Protein AF-A0ABC9Y350-F1 (afdb_monomer)

Mean predicted aligned error: 20.44 Å

Foldseek 3Di:
DVPVVVVVVVVVVVVVVVVVVVVVVVVVVVVVVVVVVVVVVVVVVVVVVVVVPPPPPPPPDDPPDPVVVVVVVVVVVVVVVVVVQDDPDDSNVVVVVVVVVVVVVVLVVLLVVDDPPDPDDPPDPDPCVVSNDDDDDDPPVPDDPDPPDDDQVNDPPPDCPRPVNVVVVVVVVVVVVVVVVVD

Solvent-accessible surface area (backbone atoms only — not comparable to full-atom values): 11114 Å² total; per-residue (Å²): 127,63,71,62,57,54,52,50,52,52,50,52,51,52,53,51,52,51,52,52,50,54,51,52,53,53,51,50,54,52,49,49,55,53,48,54,52,48,53,53,50,50,52,48,50,52,52,49,49,60,68,68,40,73,76,71,73,78,77,67,68,84,63,95,42,72,70,58,47,52,50,53,52,50,51,51,56,53,52,53,54,57,67,70,47,63,62,90,56,70,64,38,52,56,52,50,50,56,52,48,51,54,49,49,54,54,38,52,49,46,39,70,74,45,64,98,80,63,94,57,80,71,94,58,97,55,97,60,61,72,63,55,58,74,94,79,77,79,92,64,85,66,79,72,82,54,91,86,57,87,54,91,78,71,35,55,88,85,35,75,79,14,70,70,46,38,50,57,52,51,51,52,50,49,54,52,49,54,60,57,74,77,106

Radius of gyration: 41.58 Å; Cα contacts (8 Å, |Δi|>4): 30; chains: 1; bounding box: 88×83×69 Å

Organism: Grus japonensis (NCBI:txid30415)

pLDDT: mean 80.23, std 13.26, range [40.78, 97.88]

Secondary structure (DSSP, 8-state):
-HHHHHHHHHHHHHHHHHHHHHHHHHHHHHHHHHHHHHHHHHHHHHHHHHHHS----------SSHHHHHHHHHHHHHHHHHHHSPPSSHHHHHHHHHHHHHHHHHHHHHHHHS-TT-----SS--TTGGGT--------------TTS--TTSS-TTSTTSHHHHHHHHHHHHHHHHHHHT-

InterPro domains:
  IPR059998 Spliceosome-associated protein 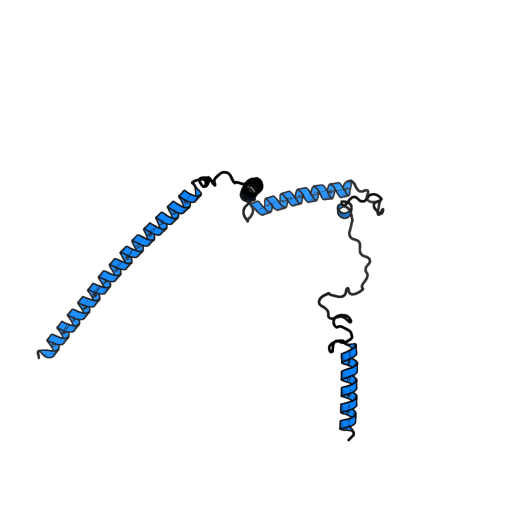CWC27, C-terminal [cd22288] (87-139)

Structure (mmCIF, N/CA/C/O backbone):
data_AF-A0ABC9Y350-F1
#
_entry.id   AF-A0ABC9Y350-F1
#
loop_
_atom_site.group_PDB
_atom_site.id
_atom_site.type_symbol
_atom_site.label_atom_id
_atom_site.label_alt_id
_atom_site.label_comp_id
_atom_site.label_asym_id
_atom_site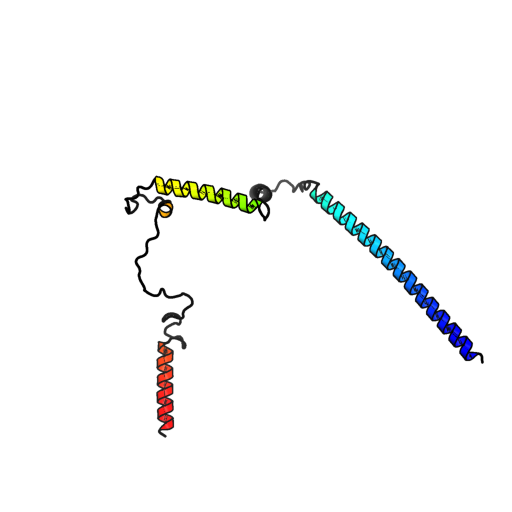.label_entity_id
_atom_site.label_seq_id
_atom_site.pdbx_PDB_ins_code
_atom_site.Cartn_x
_atom_site.Cartn_y
_atom_site.Cartn_z
_atom_site.occupancy
_atom_site.B_iso_or_equiv
_atom_site.auth_seq_id
_ato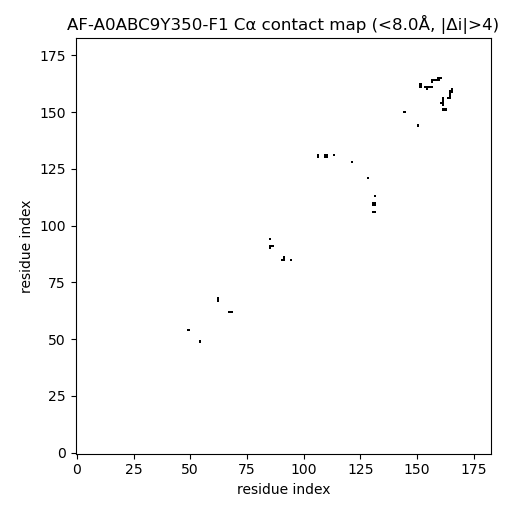m_site.auth_comp_id
_atom_site.auth_asym_id
_atom_site.auth_atom_id
_atom_site.pdbx_PDB_model_num
ATOM 1 N N . MET A 1 1 ? -62.457 -64.027 36.339 1.00 55.69 1 MET A N 1
ATOM 2 C CA . MET A 1 1 ? -62.517 -62.836 35.453 1.00 55.69 1 MET A CA 1
ATOM 3 C C . MET A 1 1 ? -61.552 -61.728 35.907 1.00 55.69 1 MET A C 1
ATOM 5 O O . MET A 1 1 ? -61.326 -60.775 35.172 1.00 55.69 1 MET A O 1
ATOM 9 N N . ASP A 1 2 ? -60.907 -61.869 37.068 1.00 63.94 2 ASP A N 1
ATOM 10 C CA . ASP A 1 2 ? -60.277 -60.749 37.789 1.00 63.94 2 ASP A CA 1
ATOM 11 C C . ASP A 1 2 ? -58.868 -60.376 37.310 1.00 63.94 2 ASP A C 1
ATOM 13 O O . ASP A 1 2 ? -58.424 -59.239 37.451 1.00 63.94 2 ASP A O 1
ATOM 17 N N . ASN A 1 3 ? -58.167 -61.300 36.651 1.00 65.31 3 ASN A N 1
ATOM 18 C CA . ASN A 1 3 ? -56.772 -61.095 36.253 1.00 65.31 3 ASN A CA 1
ATOM 19 C C . ASN A 1 3 ? -56.616 -60.088 35.085 1.00 65.31 3 ASN A C 1
ATOM 21 O O . ASN A 1 3 ? -55.603 -59.396 34.968 1.00 65.31 3 ASN A O 1
ATOM 25 N N . GLN A 1 4 ? -57.639 -59.950 34.231 1.00 70.38 4 GLN A N 1
ATOM 26 C CA . GLN A 1 4 ? -57.645 -58.942 33.161 1.00 70.38 4 GLN A CA 1
ATOM 27 C C . GLN A 1 4 ? -57.907 -57.527 33.697 1.00 70.38 4 GLN A C 1
ATOM 29 O O . GLN A 1 4 ? -57.314 -56.566 33.203 1.00 70.38 4 GLN A O 1
ATOM 34 N N . LEU A 1 5 ? -58.744 -57.393 34.731 1.00 72.69 5 LEU A N 1
ATOM 35 C CA . LEU A 1 5 ? -59.076 -56.102 35.335 1.00 72.69 5 LEU A CA 1
ATOM 36 C C . LEU A 1 5 ? -57.872 -55.516 36.089 1.00 72.69 5 LEU A C 1
ATOM 38 O O . LEU A 1 5 ? -57.551 -54.337 35.927 1.00 72.69 5 LEU A O 1
ATOM 42 N N . VAL A 1 6 ? -57.139 -56.366 36.818 1.00 77.00 6 VAL A N 1
ATOM 43 C CA . VAL A 1 6 ? -55.899 -55.995 37.519 1.00 77.00 6 VAL A CA 1
ATOM 44 C C . VAL A 1 6 ? -54.803 -55.574 36.532 1.00 77.00 6 VAL A C 1
ATOM 46 O O . VAL A 1 6 ? -54.142 -54.554 36.739 1.00 77.00 6 VAL A O 1
ATOM 49 N N . LYS A 1 7 ? -54.644 -56.288 35.406 1.00 78.75 7 LYS A N 1
ATOM 50 C CA . LYS A 1 7 ? -53.709 -55.888 34.337 1.00 78.75 7 LYS A CA 1
ATOM 51 C C . LYS A 1 7 ? -54.068 -54.534 33.721 1.00 78.75 7 LYS A C 1
ATOM 53 O O . LYS A 1 7 ? -53.171 -53.719 33.505 1.00 78.75 7 LYS A O 1
ATOM 58 N N . LYS A 1 8 ? -55.357 -54.266 33.476 1.00 78.31 8 LYS A N 1
ATOM 59 C CA . LYS A 1 8 ? -55.831 -52.967 32.962 1.00 78.31 8 LYS A CA 1
ATOM 60 C C . LYS A 1 8 ? -55.527 -51.822 33.930 1.00 78.31 8 LYS A C 1
ATOM 62 O O . LYS A 1 8 ? -54.989 -50.804 33.503 1.00 78.31 8 LYS A O 1
ATOM 67 N N . HIS A 1 9 ? -55.800 -52.008 35.223 1.00 80.56 9 HIS A N 1
ATOM 68 C CA . HIS A 1 9 ? -55.501 -51.009 36.255 1.00 80.56 9 HIS A CA 1
ATOM 69 C C . HIS A 1 9 ? -53.998 -50.720 36.365 1.00 80.56 9 HIS A C 1
ATOM 71 O O . HIS A 1 9 ? -53.592 -49.559 36.428 1.00 80.56 9 HIS A O 1
ATOM 77 N N . ARG A 1 10 ? -53.158 -51.763 36.309 1.00 82.88 10 ARG A N 1
ATOM 78 C CA . ARG A 1 10 ? -51.696 -51.612 36.322 1.00 82.88 10 ARG A CA 1
ATOM 79 C C . ARG A 1 10 ? -51.189 -50.849 35.096 1.00 82.88 10 ARG A C 1
ATOM 81 O O . ARG A 1 10 ? -50.371 -49.949 35.255 1.00 82.88 10 ARG A O 1
ATOM 88 N N . MET A 1 11 ? -51.709 -51.144 33.901 1.00 81.44 11 MET A N 1
ATOM 89 C CA . MET A 1 11 ? -51.357 -50.389 32.691 1.00 81.44 11 MET A CA 1
ATOM 90 C C . MET A 1 11 ? -51.808 -48.926 32.757 1.00 81.44 11 MET A C 1
ATOM 92 O O . MET A 1 11 ? -51.011 -48.045 32.450 1.00 81.44 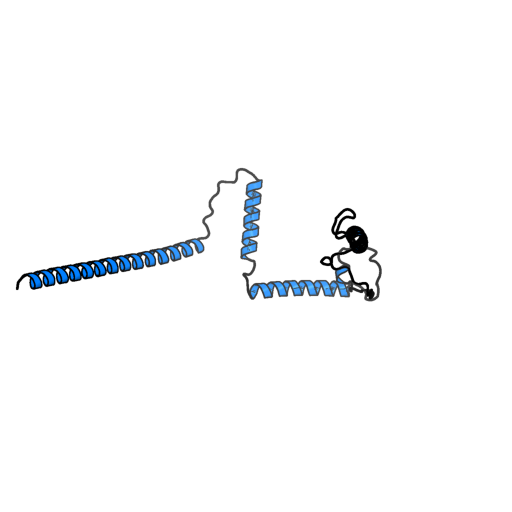11 MET A O 1
ATOM 96 N N . MET A 1 12 ? -53.037 -48.634 33.199 1.00 79.69 12 MET A N 1
ATOM 97 C CA . MET A 1 12 ? -53.505 -47.245 33.332 1.00 79.69 12 MET A CA 1
ATOM 98 C C . MET A 1 12 ? -52.697 -46.453 34.369 1.00 79.69 12 MET A C 1
ATOM 100 O O . MET A 1 12 ? -52.384 -45.287 34.138 1.00 79.69 12 MET A O 1
ATOM 104 N N . SER A 1 13 ? -52.296 -47.086 35.476 1.00 81.62 13 SER A N 1
ATOM 105 C CA . SER A 1 13 ? -51.406 -46.475 36.469 1.00 81.62 13 SER A CA 1
ATOM 106 C C . SER A 1 13 ? -50.027 -46.151 35.880 1.00 81.62 13 SER A C 1
ATOM 108 O O . SER A 1 13 ? -49.535 -45.035 36.051 1.00 81.62 13 SER A O 1
ATOM 110 N N . SER A 1 14 ? -49.431 -47.075 35.116 1.00 83.69 14 SER A N 1
ATOM 111 C CA . SER A 1 14 ? -48.160 -46.837 34.422 1.00 83.69 14 SER A CA 1
ATOM 112 C C . SER A 1 14 ? -48.251 -45.714 33.385 1.00 83.69 14 SER A C 1
ATOM 114 O O . SER A 1 14 ? -47.358 -44.873 33.338 1.00 83.69 14 SER A O 1
ATOM 116 N N . ILE A 1 15 ? -49.335 -45.650 32.604 1.00 82.31 15 ILE A N 1
ATOM 117 C CA . ILE A 1 15 ? -49.565 -44.585 31.612 1.00 82.31 15 ILE A CA 1
ATOM 118 C C . ILE A 1 15 ? -49.691 -43.220 32.296 1.00 82.31 15 ILE A C 1
ATOM 120 O O . ILE A 1 15 ? -49.077 -42.249 31.854 1.00 82.31 15 ILE A O 1
ATOM 124 N N . ASN A 1 16 ? -50.439 -43.139 33.399 1.00 84.81 16 ASN A N 1
ATOM 125 C CA . ASN A 1 16 ? -50.583 -41.895 34.154 1.00 84.81 16 ASN A CA 1
ATOM 126 C C . ASN A 1 16 ? -49.255 -41.442 34.767 1.00 84.81 16 ASN A C 1
ATOM 128 O O . ASN A 1 16 ? -48.935 -40.260 34.684 1.00 84.81 16 ASN A O 1
ATOM 132 N N . LYS A 1 17 ? -48.453 -42.374 35.299 1.00 83.81 17 LYS A N 1
ATOM 133 C CA . LYS A 1 17 ? -47.119 -42.077 35.838 1.00 83.81 17 LYS A CA 1
ATOM 134 C C . LYS A 1 17 ? -46.180 -41.519 34.763 1.00 83.81 17 LYS A C 1
ATOM 136 O O . LYS A 1 17 ? -45.502 -40.521 34.998 1.00 83.81 17 LYS A O 1
ATOM 141 N N . PHE A 1 18 ? -46.198 -42.113 33.570 1.00 79.94 18 PHE A N 1
ATOM 142 C CA . PHE A 1 18 ? -45.423 -41.628 32.425 1.00 79.94 18 PHE A CA 1
ATOM 143 C C . PHE A 1 18 ? -45.875 -40.231 31.987 1.00 79.94 18 PHE A C 1
ATOM 145 O O . PHE A 1 18 ? -45.060 -39.349 31.738 1.00 79.94 18 PHE A O 1
ATOM 152 N N . LYS A 1 19 ? -47.190 -39.995 31.953 1.00 82.69 19 LYS A N 1
ATOM 153 C CA . LYS A 1 19 ? -47.762 -38.697 31.582 1.00 82.69 19 LYS A CA 1
ATOM 154 C C . LYS A 1 19 ? -47.393 -37.599 32.582 1.00 82.69 19 LYS A C 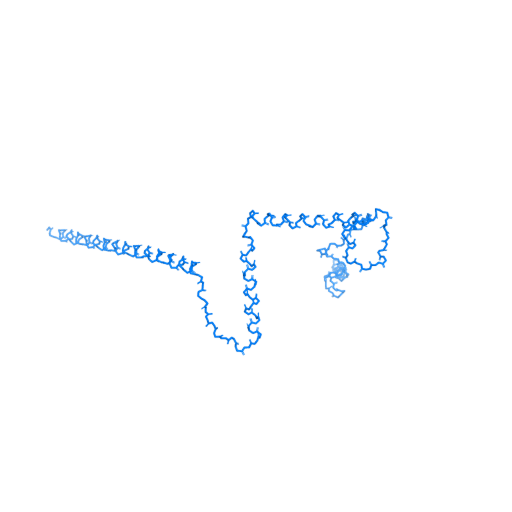1
ATOM 156 O O . LYS A 1 19 ? -47.074 -36.494 32.163 1.00 82.69 19 LYS A O 1
ATOM 161 N N . THR A 1 20 ? -47.390 -37.898 33.882 1.00 82.19 20 THR A N 1
ATOM 162 C CA . THR A 1 20 ? -46.944 -36.945 34.909 1.00 82.19 20 THR A CA 1
ATOM 163 C C . THR A 1 20 ? -45.454 -36.635 34.803 1.00 82.19 20 THR A C 1
ATOM 165 O O . THR A 1 20 ? -45.097 -35.468 34.897 1.00 82.19 20 THR A O 1
ATOM 168 N N . GLN A 1 21 ? -44.607 -37.635 34.527 1.00 80.50 21 GLN A N 1
ATOM 169 C CA . GLN A 1 21 ? -43.164 -37.432 34.332 1.00 80.50 21 GLN A CA 1
ATOM 170 C C . GLN A 1 21 ? -42.867 -36.561 33.105 1.00 80.50 21 GLN A C 1
ATOM 172 O O . GLN A 1 21 ? -42.101 -35.607 33.186 1.00 80.50 21 GLN A O 1
ATOM 177 N N . MET A 1 22 ? -43.556 -36.813 31.991 1.00 81.38 22 MET A N 1
ATOM 178 C CA . MET A 1 22 ? -43.429 -35.996 30.780 1.00 81.38 22 MET A CA 1
ATOM 179 C C . MET A 1 22 ? -43.835 -34.534 31.018 1.00 81.38 22 MET A C 1
ATOM 181 O O . MET A 1 22 ? -43.219 -33.617 30.478 1.00 81.38 22 MET A O 1
ATOM 185 N N . ILE A 1 23 ? -44.872 -34.293 31.829 1.00 86.19 23 ILE A N 1
ATOM 186 C CA . ILE A 1 23 ? -45.303 -32.931 32.169 1.00 86.19 23 ILE A CA 1
ATOM 187 C C . ILE A 1 23 ? -44.247 -32.243 33.041 1.00 86.19 23 ILE A C 1
ATOM 189 O O . ILE A 1 23 ? -43.882 -31.109 32.731 1.00 86.19 23 ILE A O 1
ATOM 193 N N . THR A 1 24 ? -43.706 -32.920 34.060 1.00 89.44 24 THR A N 1
ATOM 194 C CA . THR A 1 24 ? -42.669 -32.347 34.935 1.00 89.44 24 THR A CA 1
ATOM 195 C C . THR A 1 24 ? -41.383 -32.031 34.175 1.00 89.44 24 THR A C 1
ATOM 197 O O . THR A 1 24 ? -40.884 -30.914 34.281 1.00 89.44 24 THR A O 1
ATOM 200 N N . GLU A 1 25 ? -40.906 -32.946 33.326 1.00 87.69 25 GLU A N 1
ATOM 201 C CA . GLU A 1 25 ? -39.721 -32.720 32.484 1.00 87.69 25 GLU A CA 1
ATOM 202 C C . GLU A 1 25 ? -39.940 -31.543 31.520 1.00 87.69 25 GLU A C 1
ATOM 204 O O . GLU A 1 25 ? -39.072 -30.687 31.346 1.00 87.69 25 GLU A O 1
ATOM 209 N N . SER A 1 26 ? -41.139 -31.430 30.935 1.00 89.38 26 SER A N 1
ATOM 210 C CA . SER A 1 26 ? -41.469 -30.305 30.054 1.00 89.38 26 SER A CA 1
ATOM 211 C C . SER A 1 26 ? -41.504 -28.956 30.783 1.00 89.38 26 SER A C 1
ATOM 213 O O . SER A 1 26 ? -41.165 -27.925 30.196 1.00 89.38 26 SER A O 1
ATOM 215 N N . GLU A 1 27 ? -41.909 -28.931 32.055 1.00 92.44 27 GLU A N 1
ATOM 216 C CA . GLU A 1 27 ? -41.894 -27.720 32.876 1.00 92.44 27 GLU A CA 1
ATOM 217 C C . GLU A 1 27 ? -40.476 -27.325 33.288 1.00 92.44 27 GLU A C 1
ATOM 219 O O . GLU A 1 27 ? -40.158 -26.133 33.282 1.00 9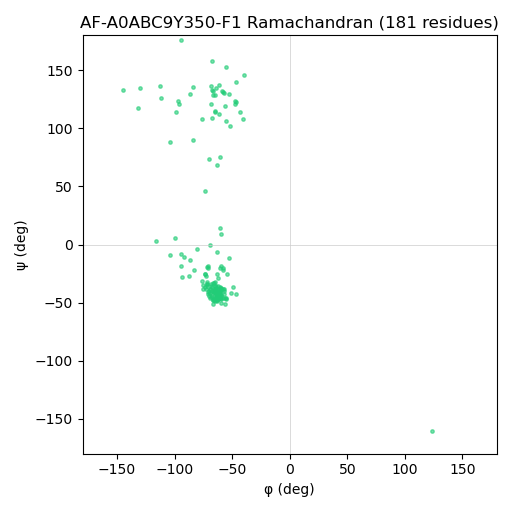2.44 27 GLU A O 1
ATOM 224 N N . GLU A 1 28 ? -39.617 -28.295 33.594 1.00 92.00 28 GLU A N 1
ATOM 225 C CA . GLU A 1 28 ? -38.200 -28.070 33.891 1.00 92.00 28 GLU A CA 1
ATOM 226 C C . GLU A 1 28 ? -37.459 -27.500 32.677 1.00 92.00 28 GLU A C 1
ATOM 228 O O . GLU A 1 28 ? -36.855 -26.432 32.784 1.00 92.00 28 GLU A O 1
ATOM 233 N N . LEU A 1 29 ? -37.636 -28.094 31.492 1.00 89.56 29 LEU A N 1
ATOM 234 C CA . LEU A 1 29 ? -37.077 -27.576 30.235 1.00 89.56 29 LEU A CA 1
ATOM 235 C C . LEU A 1 29 ? -37.543 -26.143 29.936 1.00 89.56 29 LEU A C 1
ATOM 237 O O . LEU A 1 29 ? -36.775 -25.299 29.472 1.00 89.56 29 LEU A O 1
ATOM 241 N N . ARG A 1 30 ? -38.811 -25.821 30.229 1.00 92.25 30 ARG A N 1
ATOM 242 C CA . ARG A 1 30 ? -39.336 -24.453 30.073 1.00 92.25 30 ARG A CA 1
ATOM 243 C C . ARG A 1 30 ? -38.717 -23.475 31.072 1.00 92.25 30 ARG A C 1
ATOM 245 O O . ARG A 1 30 ? -38.561 -22.302 30.727 1.00 92.25 30 ARG A O 1
ATOM 252 N N . LYS A 1 31 ? -38.396 -23.907 32.296 1.00 95.62 31 LYS A N 1
ATOM 253 C CA . LYS A 1 31 ? -37.701 -23.075 33.294 1.00 95.62 31 LYS A CA 1
ATOM 254 C C . LYS A 1 31 ? -36.260 -22.812 32.868 1.00 95.62 31 LYS A C 1
ATOM 256 O O . LYS A 1 31 ? -35.859 -21.650 32.853 1.00 95.62 31 LYS A O 1
ATOM 261 N N . GLU A 1 32 ? -35.544 -23.842 32.430 1.00 91.12 32 GLU A N 1
ATOM 262 C CA . GLU A 1 32 ? -34.170 -23.729 31.932 1.00 91.12 32 GLU A CA 1
ATOM 263 C C . GLU A 1 32 ? -34.092 -22.806 30.707 1.00 91.12 32 GLU A C 1
ATOM 265 O O . GLU A 1 32 ? -33.313 -21.856 30.686 1.00 91.12 32 GLU A O 1
ATOM 270 N N . ALA A 1 33 ? -34.996 -22.967 29.734 1.00 94.38 33 ALA A N 1
ATOM 271 C CA . ALA A 1 33 ? -35.061 -22.087 28.567 1.00 94.38 33 ALA A CA 1
ATOM 272 C C . ALA A 1 33 ? -35.311 -20.612 28.943 1.00 94.38 33 ALA A C 1
ATOM 274 O O . ALA A 1 33 ? -34.760 -19.696 28.326 1.00 94.38 33 ALA A O 1
ATOM 275 N N . ARG A 1 34 ? -36.138 -20.355 29.969 1.00 95.25 34 ARG A N 1
ATOM 276 C CA . ARG A 1 34 ? -36.365 -18.994 30.487 1.00 95.25 34 ARG A CA 1
ATOM 277 C C . ARG A 1 34 ? -35.128 -18.446 31.193 1.00 95.25 34 ARG A C 1
ATOM 279 O O . ARG A 1 34 ? -34.855 -17.256 31.049 1.00 95.25 34 ARG A O 1
ATOM 286 N N . GLN A 1 35 ? -34.407 -19.283 31.931 1.00 95.75 35 GLN A N 1
ATOM 287 C CA . GLN A 1 35 ? -33.177 -18.904 32.617 1.00 95.75 35 GLN A CA 1
ATOM 288 C C . GLN A 1 35 ? -32.067 -18.564 31.617 1.00 95.75 35 GLN A C 1
ATOM 290 O O . GLN A 1 35 ? -31.565 -17.444 31.645 1.00 95.75 35 GLN A O 1
ATOM 295 N N . LEU A 1 36 ? -31.801 -19.437 30.643 1.00 92.94 36 LEU A N 1
ATOM 296 C CA . LEU A 1 36 ? -30.834 -19.189 29.568 1.00 92.94 36 LEU A CA 1
ATOM 297 C C . LEU A 1 36 ? -31.159 -17.915 28.781 1.00 92.94 36 LEU A C 1
ATOM 299 O O . LEU A 1 36 ? -30.267 -17.150 28.417 1.00 92.94 36 LEU A O 1
ATOM 303 N N . LYS A 1 37 ? -32.447 -17.631 28.542 1.00 93.06 37 LYS A N 1
ATOM 304 C CA . LYS A 1 37 ? -32.863 -16.385 27.886 1.00 93.06 37 LYS A CA 1
ATOM 305 C C . LYS A 1 37 ? -32.524 -15.146 28.723 1.00 93.06 37 LYS A C 1
ATOM 307 O O . LYS A 1 37 ? -32.127 -14.136 28.142 1.00 93.06 37 LYS A O 1
ATOM 312 N N . ARG A 1 38 ? -32.677 -15.205 30.052 1.00 94.38 38 ARG A N 1
ATOM 313 C CA . ARG A 1 38 ? -32.271 -14.114 30.957 1.00 94.38 38 ARG A CA 1
ATOM 314 C C . ARG A 1 38 ? -30.756 -13.951 30.968 1.00 94.38 38 ARG A C 1
ATOM 316 O O . ARG A 1 38 ? -30.292 -12.842 30.743 1.00 94.38 38 ARG A O 1
ATOM 323 N N . GLU A 1 39 ? -30.012 -15.042 31.121 1.00 91.81 39 GLU A N 1
ATOM 324 C CA . GLU A 1 39 ? -28.544 -15.025 31.131 1.00 91.81 39 GLU A CA 1
ATOM 325 C C . GLU A 1 39 ? -27.972 -14.485 29.813 1.00 91.81 39 GLU A C 1
ATOM 327 O O . GLU A 1 39 ? -27.053 -13.674 29.823 1.00 91.81 39 GLU A O 1
ATOM 332 N N . LEU A 1 40 ? -28.553 -14.844 28.663 1.00 90.12 40 LEU A N 1
ATOM 333 C CA . LEU A 1 40 ? -28.154 -14.289 27.366 1.00 90.12 40 LEU A CA 1
ATOM 334 C C . LEU A 1 40 ? -28.449 -12.791 27.242 1.00 90.12 40 LEU A C 1
ATOM 336 O O . LEU A 1 40 ? -27.664 -12.066 26.630 1.00 90.12 40 LEU A O 1
ATOM 340 N N . LEU A 1 41 ? -29.578 -12.320 27.778 1.00 89.56 41 LEU A N 1
ATOM 341 C CA . LEU A 1 41 ? -29.911 -10.893 27.794 1.00 89.56 41 LEU A CA 1
ATOM 342 C C . LEU A 1 41 ? -28.965 -10.119 28.716 1.00 89.56 41 LEU A C 1
ATOM 344 O O . LEU A 1 41 ? -28.437 -9.090 28.306 1.00 89.56 41 LEU A O 1
ATOM 348 N N . GLU A 1 42 ? -28.686 -10.645 29.905 1.00 92.38 42 GLU A N 1
ATOM 349 C CA . GLU A 1 42 ? -27.754 -10.058 30.868 1.00 92.38 42 GLU A CA 1
ATOM 350 C C . GLU A 1 42 ? -26.315 -10.064 30.336 1.00 92.38 42 GLU A C 1
ATOM 352 O O . GLU A 1 42 ? -25.617 -9.058 30.417 1.00 92.38 42 GLU A O 1
ATOM 357 N N . ALA A 1 43 ? -25.880 -11.142 29.680 1.00 87.81 43 ALA A N 1
ATOM 358 C CA . ALA A 1 43 ? -24.579 -11.209 29.020 1.00 87.81 43 ALA A CA 1
ATOM 359 C C . ALA A 1 43 ? -24.462 -10.200 27.866 1.00 87.81 43 ALA A C 1
ATOM 361 O O . ALA A 1 43 ? -23.399 -9.602 27.680 1.00 87.81 43 ALA A O 1
ATOM 362 N N . LYS A 1 44 ? -25.539 -9.976 27.099 1.00 86.06 44 LYS A N 1
ATOM 363 C CA . LYS A 1 44 ? -25.580 -8.929 26.065 1.00 86.06 44 LYS A CA 1
ATOM 364 C C . LYS A 1 44 ? -25.495 -7.536 26.681 1.00 86.06 44 LYS A C 1
ATOM 366 O O . LYS A 1 44 ? -24.647 -6.765 26.246 1.00 86.06 44 LYS A O 1
ATOM 371 N N . GLN A 1 45 ? -26.287 -7.255 27.715 1.00 85.50 45 GLN A N 1
ATOM 372 C CA . GLN A 1 45 ? -26.263 -5.973 28.424 1.00 85.50 45 GLN A CA 1
ATOM 373 C C . GLN A 1 45 ? -24.901 -5.710 29.070 1.00 85.50 45 GLN A C 1
ATOM 375 O O . GLN A 1 45 ? -24.339 -4.644 28.874 1.00 85.50 45 GLN A O 1
ATOM 380 N N . LYS A 1 46 ? -24.295 -6.699 29.734 1.00 81.00 46 LYS A N 1
ATOM 381 C CA . LYS A 1 46 ? -22.953 -6.584 30.326 1.00 81.00 46 LYS A CA 1
ATOM 382 C C . LYS A 1 46 ? -21.867 -6.384 29.269 1.00 81.00 46 LYS A C 1
ATOM 384 O O . LYS A 1 46 ? -20.897 -5.668 29.504 1.00 81.00 46 LYS A O 1
ATOM 389 N N . LYS A 1 47 ? -22.000 -7.008 28.093 1.00 77.19 47 LYS A N 1
ATOM 390 C CA . LYS A 1 47 ? -21.079 -6.799 26.964 1.00 77.19 47 LYS A CA 1
ATOM 391 C C . LYS A 1 47 ? -21.230 -5.402 26.362 1.00 77.19 47 LYS A C 1
ATOM 393 O O . LYS A 1 47 ? -20.225 -4.805 25.992 1.00 77.19 47 LYS A O 1
ATOM 398 N N . GLU A 1 48 ? -22.454 -4.896 26.278 1.00 73.38 48 GLU A N 1
ATOM 399 C CA . GLU A 1 48 ? -22.768 -3.548 25.804 1.00 73.38 48 GLU A CA 1
ATOM 400 C C . GLU A 1 48 ? -22.319 -2.483 26.816 1.00 73.38 48 GLU A C 1
ATOM 402 O O . GLU A 1 48 ? -21.633 -1.540 26.442 1.00 73.38 48 GLU A O 1
ATOM 407 N N . GLU A 1 49 ? -22.536 -2.701 28.114 1.00 71.88 49 GLU A N 1
ATOM 408 C CA . GLU A 1 49 ? -22.017 -1.857 29.195 1.00 71.88 49 GLU A CA 1
ATOM 409 C C . GLU A 1 49 ? -20.481 -1.865 29.230 1.00 71.88 49 GLU A C 1
ATOM 411 O O . GLU A 1 49 ? -19.868 -0.817 29.391 1.00 71.88 49 GLU A O 1
ATOM 416 N N . ARG A 1 50 ? -19.825 -3.009 28.989 1.00 64.69 50 ARG A N 1
ATOM 417 C CA . ARG A 1 50 ? -18.355 -3.094 28.862 1.00 64.69 50 ARG A CA 1
ATOM 418 C C . ARG A 1 50 ? -17.821 -2.461 27.570 1.00 64.69 50 ARG A C 1
ATOM 420 O O . ARG A 1 50 ? -16.633 -2.165 27.491 1.00 64.69 50 ARG A O 1
ATOM 427 N N . ALA A 1 51 ? -18.665 -2.290 26.555 1.00 58.47 51 ALA A N 1
ATOM 428 C CA . ALA A 1 51 ? -18.321 -1.581 25.325 1.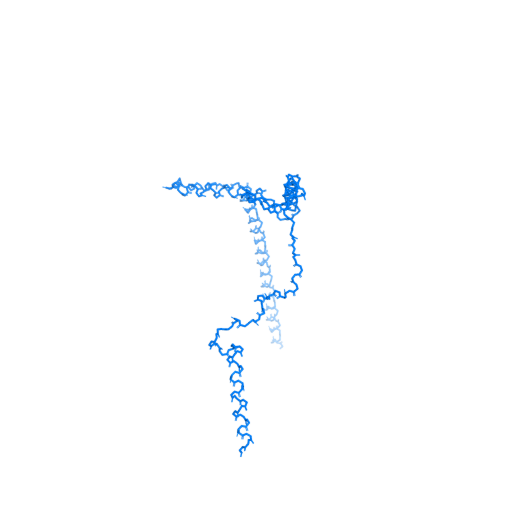00 58.47 51 ALA A CA 1
ATOM 429 C C . ALA A 1 51 ? -18.568 -0.064 25.431 1.00 58.47 51 ALA A C 1
ATOM 431 O O . ALA A 1 51 ? -17.901 0.698 24.734 1.00 58.47 51 ALA A O 1
ATOM 432 N N . LEU A 1 52 ? -19.505 0.359 26.290 1.00 57.81 52 LEU A N 1
ATOM 433 C CA . LEU A 1 52 ? -19.878 1.757 26.533 1.00 57.81 52 LEU A CA 1
ATOM 434 C C . LEU A 1 52 ? -19.118 2.392 27.702 1.00 57.81 52 LEU A C 1
ATOM 436 O O . LEU A 1 52 ? -18.873 3.597 27.677 1.00 57.81 52 LEU A O 1
ATOM 440 N N . LYS A 1 53 ? -18.690 1.609 28.699 1.00 42.94 53 LYS A N 1
ATOM 441 C CA . LYS A 1 53 ? -17.654 2.055 29.628 1.00 42.94 53 LYS A CA 1
ATOM 442 C C . LYS A 1 53 ? -16.351 2.141 28.832 1.00 42.94 53 LYS A C 1
ATOM 444 O O . LYS A 1 53 ? -15.923 1.115 28.289 1.00 42.94 53 LYS A O 1
ATOM 449 N N . PRO A 1 54 ? -15.691 3.315 28.737 1.00 42.06 54 PRO A N 1
ATOM 450 C CA . PRO A 1 54 ? -14.285 3.308 28.367 1.00 42.06 54 PRO A CA 1
ATOM 451 C C . PRO A 1 54 ? -13.634 2.335 29.339 1.00 42.06 54 PRO A C 1
ATOM 453 O O . PRO A 1 54 ? -13.928 2.418 30.531 1.00 42.06 54 PRO A O 1
ATOM 456 N N . LYS A 1 55 ? -12.858 1.365 28.831 1.00 46.88 55 LYS A N 1
ATOM 457 C CA . LYS A 1 55 ? -12.018 0.512 29.674 1.00 46.88 55 LYS A CA 1
ATOM 458 C C . LYS A 1 55 ? -11.427 1.433 30.731 1.00 46.88 55 LYS A C 1
ATOM 460 O O . LYS A 1 55 ? -10.615 2.294 30.380 1.00 46.88 55 LYS A O 1
ATOM 465 N N . GLU A 1 56 ? -11.909 1.306 31.969 1.00 40.78 56 GLU A N 1
ATOM 466 C CA . GLU A 1 56 ? -11.197 1.831 33.114 1.00 40.78 56 GLU A CA 1
ATOM 467 C C . GLU A 1 56 ? -9.782 1.357 32.877 1.00 40.78 56 GLU A C 1
ATOM 469 O O . GLU A 1 56 ? -9.550 0.182 32.561 1.00 40.78 56 GLU A O 1
ATOM 474 N N . LYS A 1 57 ? -8.884 2.336 32.828 1.00 44.22 57 LYS A N 1
ATOM 475 C CA . LYS A 1 57 ? -7.463 2.087 32.855 1.00 44.22 57 LYS A CA 1
ATOM 476 C C . LYS A 1 57 ? -7.309 1.015 33.928 1.00 44.22 57 LYS A C 1
ATOM 478 O O . LYS A 1 57 ? -7.625 1.273 35.085 1.00 44.22 57 LYS A O 1
ATOM 483 N N . GLU A 1 58 ? -6.896 -0.188 33.537 1.00 44.03 58 GLU A N 1
ATOM 484 C CA . GLU A 1 58 ? -5.999 -0.903 34.422 1.00 44.03 58 GLU A CA 1
ATOM 485 C C . GLU A 1 58 ? -4.916 0.140 34.678 1.00 44.03 58 GLU A C 1
ATOM 487 O O . GLU A 1 58 ? -4.158 0.512 33.776 1.00 44.03 58 GLU A O 1
ATOM 492 N N . GLU A 1 59 ? -4.992 0.764 35.851 1.00 46.94 59 GLU A N 1
ATOM 493 C CA . GLU A 1 59 ? -3.849 1.368 36.499 1.00 46.94 59 GLU A CA 1
ATOM 494 C C . GLU A 1 59 ? -2.888 0.198 36.715 1.00 46.94 59 GLU A C 1
ATOM 496 O O . GLU A 1 59 ? -2.797 -0.384 37.789 1.00 46.94 59 GLU A O 1
ATOM 501 N N . GLU A 1 60 ? -2.248 -0.232 35.623 1.00 53.84 60 GLU A N 1
ATOM 502 C CA . GLU A 1 60 ? -0.956 -0.874 35.703 1.00 53.84 60 GLU A CA 1
ATOM 503 C C . GLU A 1 60 ? -0.093 0.139 36.440 1.00 53.84 60 GLU A C 1
ATOM 505 O O . GLU A 1 60 ? 0.022 1.299 36.023 1.00 53.84 60 GLU A O 1
ATOM 510 N N . GLU A 1 61 ? 0.415 -0.293 37.590 1.00 61.34 61 GLU A N 1
ATOM 511 C CA . GLU A 1 61 ? 1.403 0.432 38.370 1.00 61.34 61 GLU A CA 1
ATOM 512 C C . GLU A 1 61 ? 2.448 1.080 37.451 1.00 61.34 61 GLU A C 1
ATOM 514 O O . GLU A 1 61 ? 2.763 0.509 36.398 1.00 61.34 61 GLU A O 1
ATOM 519 N N . PRO A 1 62 ? 2.983 2.267 37.812 1.00 58.31 62 PRO A N 1
ATOM 520 C CA . PRO A 1 62 ? 3.972 2.948 36.989 1.00 58.31 62 PRO A CA 1
ATOM 521 C C . PRO A 1 62 ? 5.054 1.942 36.576 1.00 58.31 62 PRO A C 1
ATOM 523 O O . PRO A 1 62 ? 5.652 1.303 37.449 1.00 58.31 62 PRO A O 1
ATOM 526 N N . PRO A 1 63 ? 5.253 1.727 35.262 1.00 56.97 63 PRO A N 1
ATOM 527 C CA . PRO A 1 63 ? 6.090 0.646 34.788 1.00 56.97 63 PRO A CA 1
ATOM 528 C C . PRO A 1 63 ? 7.499 0.836 35.355 1.00 56.97 63 PRO A C 1
ATOM 530 O O . PRO A 1 63 ? 8.055 1.929 35.254 1.00 56.97 63 PRO A O 1
ATOM 533 N N . PRO A 1 64 ? 8.118 -0.208 35.926 1.00 63.94 64 PRO A N 1
ATOM 534 C CA . PRO A 1 64 ? 9.395 -0.072 36.622 1.00 63.94 64 PRO A CA 1
ATOM 535 C C . PRO A 1 64 ? 10.579 0.241 35.682 1.00 63.94 64 PRO A C 1
ATOM 537 O O . PRO A 1 64 ? 11.703 0.370 36.155 1.00 63.94 64 PRO A O 1
ATOM 540 N N . ASN A 1 65 ? 10.354 0.351 34.362 1.00 70.88 65 ASN A N 1
ATOM 541 C CA . ASN A 1 65 ? 11.377 0.517 33.327 1.00 70.88 65 ASN A CA 1
ATOM 542 C C . ASN A 1 65 ? 10.906 1.429 32.171 1.00 70.88 65 ASN A C 1
ATOM 544 O O . ASN A 1 65 ? 9.855 1.175 31.581 1.00 70.88 65 ASN A O 1
ATOM 548 N N . SER A 1 66 ? 11.750 2.393 31.768 1.00 83.00 66 SER A N 1
ATOM 549 C CA . SER A 1 66 ? 11.544 3.338 30.638 1.00 83.00 66 SER A CA 1
ATOM 550 C C . SER A 1 66 ? 11.061 2.660 29.350 1.00 83.00 66 SER A C 1
ATOM 552 O O . SER A 1 66 ? 10.127 3.115 28.701 1.00 83.00 66 SER A O 1
ATOM 554 N N . VAL A 1 67 ? 11.645 1.506 29.016 1.00 86.50 67 VAL A N 1
ATOM 555 C CA . VAL A 1 67 ? 11.321 0.747 27.795 1.00 86.50 67 VAL A CA 1
ATOM 556 C C . VAL A 1 67 ? 9.873 0.241 27.792 1.00 86.50 67 VAL A C 1
ATOM 558 O O . VAL A 1 67 ? 9.223 0.196 26.749 1.00 86.50 67 VAL A O 1
ATOM 561 N N . VAL A 1 68 ? 9.344 -0.143 28.957 1.00 86.69 68 VAL A N 1
ATOM 562 C CA . VAL A 1 68 ? 7.955 -0.615 29.074 1.00 86.69 68 VAL A CA 1
ATOM 563 C C . VAL A 1 68 ? 6.989 0.558 28.916 1.00 86.69 68 VAL A C 1
ATOM 565 O O . VAL A 1 68 ? 5.940 0.405 28.291 1.00 86.69 68 VAL A O 1
ATOM 568 N N . GLU A 1 69 ? 7.356 1.739 29.415 1.00 89.69 69 GLU A N 1
ATOM 569 C CA . GLU A 1 69 ? 6.569 2.956 29.225 1.00 89.69 69 GLU A CA 1
ATOM 570 C C . GLU A 1 69 ? 6.503 3.367 27.750 1.00 89.69 69 GLU A C 1
ATOM 572 O O . GLU A 1 69 ? 5.408 3.568 27.221 1.00 89.69 69 GLU A O 1
ATOM 577 N N . GLU A 1 70 ? 7.647 3.412 27.062 1.00 89.06 70 GLU A N 1
ATOM 578 C CA . GLU A 1 70 ? 7.726 3.702 25.625 1.00 89.06 70 GLU A CA 1
ATOM 579 C C . GLU A 1 70 ? 6.866 2.726 24.813 1.00 89.06 70 GLU A C 1
ATOM 581 O O . GLU A 1 70 ? 6.041 3.144 23.998 1.00 89.06 70 GLU A O 1
ATOM 586 N N . TYR A 1 71 ? 6.959 1.425 25.104 1.00 92.81 71 TYR A N 1
ATOM 587 C CA . TYR A 1 71 ? 6.133 0.410 24.452 1.00 92.81 71 TYR A CA 1
ATOM 588 C C . TYR A 1 71 ? 4.630 0.637 24.674 1.00 92.81 71 TYR A C 1
ATOM 590 O O . TYR A 1 71 ? 3.837 0.547 23.732 1.00 92.81 71 TYR A O 1
ATOM 598 N N . LEU A 1 72 ? 4.207 0.948 25.904 1.00 93.56 72 LEU A N 1
ATOM 599 C CA . LEU A 1 72 ? 2.801 1.228 26.207 1.00 93.56 72 LEU A CA 1
ATOM 600 C C . LEU A 1 72 ? 2.308 2.491 25.487 1.00 93.56 72 LEU A C 1
ATOM 602 O O . LEU A 1 72 ? 1.180 2.507 24.982 1.00 93.56 72 LEU A O 1
ATOM 606 N N . GLN A 1 73 ? 3.142 3.530 25.398 1.00 93.00 73 GLN A N 1
ATOM 607 C CA . GLN A 1 73 ? 2.836 4.754 24.657 1.00 93.00 73 GLN A CA 1
ATOM 608 C C . GLN A 1 73 ? 2.707 4.484 23.150 1.00 93.00 73 GLN A C 1
ATOM 610 O O . GLN A 1 73 ? 1.719 4.893 22.530 1.00 93.00 73 GLN A O 1
ATOM 615 N N . GLU A 1 74 ? 3.642 3.740 22.557 1.00 92.44 74 GLU A N 1
ATOM 616 C CA . GLU A 1 74 ? 3.575 3.349 21.148 1.00 92.44 74 GLU A CA 1
ATOM 617 C C . GLU A 1 74 ? 2.351 2.482 20.856 1.00 92.44 74 GLU A C 1
ATOM 619 O O . GLU A 1 74 ? 1.606 2.749 19.908 1.00 92.44 74 GLU A O 1
ATOM 624 N N . LYS A 1 75 ? 2.076 1.486 21.703 1.00 93.06 75 LYS A N 1
ATOM 625 C CA . LYS A 1 75 ? 0.888 0.637 21.585 1.00 93.06 75 LYS A CA 1
ATOM 626 C C . LYS A 1 75 ? -0.388 1.478 21.567 1.00 93.06 75 LYS A C 1
ATOM 628 O O . LYS A 1 75 ? -1.221 1.286 20.682 1.00 93.06 75 LYS A O 1
ATOM 633 N N . ARG A 1 76 ? -0.528 2.446 22.484 1.00 93.19 76 ARG A N 1
ATOM 634 C CA . ARG A 1 76 ? -1.675 3.375 22.516 1.00 93.19 76 ARG A CA 1
ATOM 635 C C . ARG A 1 76 ? -1.778 4.184 21.218 1.00 93.19 76 ARG A C 1
ATOM 637 O O . ARG A 1 76 ? -2.840 4.206 20.597 1.00 93.19 76 ARG A O 1
ATOM 644 N N . LYS A 1 77 ? -0.663 4.752 20.742 1.00 95.06 77 LYS A N 1
ATOM 645 C CA . LYS A 1 77 ? -0.592 5.510 19.478 1.00 95.06 77 LYS A CA 1
ATOM 646 C C . LYS A 1 77 ? -1.086 4.691 18.282 1.00 95.06 77 LYS A C 1
ATOM 648 O O . LYS A 1 77 ? -1.858 5.194 17.463 1.00 95.06 77 LYS A O 1
ATOM 653 N N . TYR A 1 78 ? -0.654 3.438 18.156 1.00 92.44 78 TYR A N 1
ATOM 654 C CA . TYR A 1 78 ? -1.069 2.578 17.045 1.00 92.44 78 TYR A CA 1
ATOM 655 C C . TYR A 1 78 ? -2.493 2.039 17.206 1.00 92.44 78 TYR A C 1
ATOM 657 O O . TYR A 1 78 ? -3.194 1.886 16.203 1.00 92.44 78 TYR A O 1
ATOM 665 N N . GLU A 1 79 ? -2.969 1.807 18.431 1.00 91.31 79 GLU A N 1
ATOM 666 C CA . GLU A 1 79 ? -4.369 1.451 18.670 1.00 91.31 79 GLU A CA 1
ATOM 667 C C . GLU A 1 79 ? -5.325 2.564 18.238 1.00 91.31 79 GLU A C 1
ATOM 669 O O . GLU A 1 79 ? -6.344 2.274 17.608 1.00 91.31 79 GLU A O 1
ATOM 674 N N . ASP A 1 80 ? -4.993 3.824 18.512 1.00 90.62 80 ASP A N 1
ATOM 675 C CA . ASP A 1 80 ? -5.830 4.958 18.120 1.00 90.62 80 ASP A CA 1
ATOM 676 C C . ASP A 1 80 ? -5.804 5.192 16.608 1.00 90.62 80 ASP A C 1
ATOM 678 O O . ASP A 1 80 ? -6.863 5.341 15.993 1.00 90.62 80 ASP A O 1
ATOM 682 N N . LYS A 1 81 ? -4.633 5.075 15.965 1.00 87.81 81 LYS A N 1
ATOM 683 C CA . LYS A 1 81 ? -4.535 5.058 14.494 1.00 87.81 81 LYS A CA 1
ATOM 684 C C . LYS A 1 81 ? -5.369 3.936 13.874 1.00 87.81 81 LYS A C 1
ATOM 686 O O . LYS A 1 81 ? -6.034 4.143 12.862 1.00 87.81 81 LYS A O 1
ATOM 691 N N . ARG A 1 82 ? -5.379 2.750 14.489 1.00 85.12 82 ARG A N 1
ATOM 692 C CA . ARG A 1 82 ? -6.177 1.608 14.021 1.00 85.12 82 ARG A CA 1
ATOM 693 C C . ARG A 1 82 ? -7.681 1.858 14.145 1.00 85.12 82 ARG A C 1
ATOM 695 O O . ARG A 1 82 ? -8.430 1.363 13.313 1.00 85.12 82 ARG A O 1
ATOM 702 N N . LYS A 1 83 ? -8.134 2.608 15.157 1.00 84.25 83 LYS A N 1
ATOM 703 C CA . LYS A 1 83 ? -9.551 3.000 15.303 1.00 84.25 83 LYS A CA 1
ATOM 704 C C . LYS A 1 83 ? -9.972 4.052 14.273 1.00 84.25 83 LYS A C 1
ATOM 706 O O . LYS A 1 83 ? -11.122 4.032 13.851 1.00 84.25 83 LYS A O 1
ATOM 711 N N . GLN A 1 84 ? -9.060 4.950 13.895 1.00 81.31 84 GLN A N 1
ATOM 712 C CA . GLN A 1 84 ? -9.292 5.980 12.874 1.00 81.31 84 GLN A CA 1
ATOM 713 C C . GLN A 1 84 ? -9.309 5.413 11.450 1.00 81.31 84 GLN A C 1
ATOM 715 O O . GLN A 1 84 ? -9.927 6.000 10.567 1.00 81.31 84 GLN A O 1
ATOM 720 N N . GLN A 1 85 ? -8.639 4.282 11.213 1.00 78.12 85 GLN A N 1
ATOM 721 C CA . GLN A 1 85 ? -8.679 3.624 9.912 1.00 78.12 85 GLN A CA 1
ATOM 722 C C . GLN A 1 85 ? -10.104 3.134 9.603 1.00 78.12 85 GLN A C 1
ATOM 724 O O . GLN A 1 85 ? -10.709 2.440 10.430 1.00 78.12 85 GLN A O 1
ATOM 729 N N . PRO A 1 86 ? -10.651 3.465 8.419 1.00 72.31 86 PRO A N 1
ATOM 730 C CA . PRO A 1 86 ? -11.998 3.071 8.056 1.00 72.31 86 PRO A CA 1
ATOM 731 C C . PRO A 1 86 ? -12.120 1.548 8.015 1.00 72.31 86 PRO A C 1
ATOM 733 O O . PRO A 1 86 ? -11.247 0.817 7.534 1.00 72.31 86 PRO A O 1
ATOM 736 N N . LYS A 1 87 ? -13.230 1.053 8.563 1.00 73.38 87 LYS A N 1
ATOM 737 C CA . LYS A 1 87 ? -13.556 -0.374 8.539 1.00 73.38 87 LYS A CA 1
ATOM 738 C C . LYS A 1 87 ? -13.845 -0.803 7.094 1.00 73.38 87 LYS A C 1
ATOM 740 O O . LYS A 1 87 ? -14.170 0.017 6.242 1.00 73.38 87 LYS A O 1
ATOM 745 N N . LYS A 1 88 ? -13.702 -2.105 6.825 1.00 76.94 88 LYS A N 1
ATOM 746 C CA . LYS A 1 88 ? -13.908 -2.715 5.497 1.00 76.94 88 LYS A CA 1
ATOM 747 C C . LYS A 1 88 ? -15.218 -2.230 4.848 1.00 76.94 88 LYS A C 1
ATOM 749 O O . LYS A 1 88 ? -16.234 -2.161 5.533 1.00 76.94 88 LYS A O 1
ATOM 754 N N . GLY A 1 89 ? -15.187 -1.965 3.541 1.00 76.81 89 GLY A N 1
ATOM 755 C CA . GLY A 1 89 ? -16.330 -1.487 2.753 1.00 76.81 89 GLY A CA 1
ATOM 756 C C . GLY A 1 89 ? -16.032 -0.165 2.041 1.00 76.81 89 GLY A C 1
ATOM 757 O O . GLY A 1 89 ? -14.869 0.207 1.908 1.00 76.81 89 GLY A O 1
ATOM 758 N N . VAL A 1 90 ? -17.084 0.550 1.635 1.00 75.25 90 VAL A N 1
ATOM 759 C CA . VAL A 1 90 ? -17.037 1.777 0.807 1.00 75.25 90 VAL A CA 1
ATOM 760 C C . VAL A 1 90 ? -16.070 2.840 1.348 1.00 75.25 90 VAL A C 1
ATOM 762 O O . VAL A 1 90 ? -15.261 3.381 0.610 1.00 75.25 90 VAL A O 1
ATOM 765 N N . SER A 1 91 ? -16.034 3.055 2.666 1.00 83.44 91 SER A N 1
ATOM 766 C CA . SER A 1 91 ? -15.125 4.040 3.275 1.00 83.44 91 SER A CA 1
ATOM 767 C C . SER A 1 91 ? -13.630 3.715 3.081 1.00 83.44 91 SER A C 1
ATOM 769 O O . SER A 1 91 ? -12.795 4.619 3.089 1.00 83.44 91 SER A O 1
ATOM 771 N N . ARG A 1 92 ? -13.271 2.436 2.882 1.00 86.94 92 ARG A N 1
ATOM 772 C CA . ARG A 1 92 ? -11.906 2.033 2.509 1.00 86.94 92 ARG A CA 1
ATOM 773 C C . ARG A 1 92 ? -11.619 2.351 1.043 1.00 86.94 92 ARG A C 1
ATOM 775 O O . ARG A 1 92 ? -10.501 2.754 0.744 1.00 86.94 92 ARG A O 1
ATOM 782 N N . GLU A 1 93 ? -12.594 2.164 0.157 1.00 89.75 93 GLU A N 1
ATOM 783 C CA . GLU A 1 93 ? -12.455 2.476 -1.271 1.00 89.75 93 GLU A CA 1
ATOM 784 C C . GLU A 1 93 ? -12.207 3.971 -1.465 1.00 89.75 93 GLU A C 1
ATOM 786 O O . GLU A 1 93 ? -11.214 4.336 -2.091 1.00 89.75 93 GLU A O 1
ATOM 791 N N . ASP A 1 94 ? -12.992 4.825 -0.806 1.00 90.56 94 ASP A N 1
ATOM 792 C CA . ASP A 1 94 ? -12.804 6.281 -0.835 1.00 90.56 94 ASP A CA 1
ATOM 793 C C . ASP A 1 94 ? -11.401 6.687 -0.359 1.00 90.56 94 ASP A C 1
ATOM 795 O O . ASP A 1 94 ? -10.731 7.511 -0.982 1.00 90.56 94 ASP A O 1
ATOM 799 N N . GLN A 1 95 ? -10.905 6.061 0.716 1.00 89.94 95 GLN A N 1
ATOM 800 C CA . GLN A 1 95 ? -9.541 6.293 1.191 1.00 89.94 95 GLN A CA 1
ATOM 801 C C . GLN A 1 95 ? -8.497 5.874 0.146 1.00 89.94 95 GLN A C 1
ATOM 803 O O . GLN A 1 95 ? -7.517 6.590 -0.070 1.00 89.94 95 GLN A O 1
ATOM 808 N N . THR A 1 96 ? -8.672 4.711 -0.487 1.00 92.75 96 THR A N 1
ATOM 809 C CA . THR A 1 96 ? -7.738 4.234 -1.515 1.00 92.75 96 THR A CA 1
ATOM 810 C C . THR A 1 96 ? -7.771 5.093 -2.772 1.00 92.75 96 THR A C 1
ATOM 812 O O . THR A 1 96 ? -6.712 5.352 -3.334 1.00 92.75 96 THR A O 1
ATOM 815 N N . LEU A 1 97 ? -8.943 5.590 -3.172 1.00 96.06 97 LEU A N 1
ATOM 816 C CA . LEU A 1 97 ? -9.092 6.514 -4.291 1.00 96.06 97 LEU A CA 1
ATOM 817 C C . LEU A 1 97 ? -8.415 7.850 -3.984 1.00 96.06 97 LEU A C 1
ATOM 819 O O . LEU A 1 97 ? -7.619 8.315 -4.788 1.00 96.06 97 LEU A O 1
ATOM 823 N N . ALA A 1 98 ? -8.593 8.396 -2.779 1.00 95.81 98 ALA A N 1
ATOM 824 C CA . ALA A 1 98 ? -7.897 9.614 -2.370 1.00 95.81 98 ALA A CA 1
ATOM 825 C C . ALA A 1 98 ? -6.362 9.456 -2.369 1.00 95.81 98 ALA A C 1
ATOM 827 O O . ALA A 1 98 ? -5.639 10.392 -2.710 1.00 95.81 98 ALA A O 1
ATOM 828 N N . LEU A 1 99 ? -5.837 8.284 -1.986 1.00 96.69 99 LEU A N 1
ATOM 829 C CA . LEU A 1 99 ? -4.401 7.986 -2.085 1.00 96.69 99 LEU A CA 1
ATOM 830 C C . LEU A 1 99 ? -3.945 7.831 -3.540 1.00 96.69 99 LEU A C 1
ATOM 832 O O . LEU A 1 99 ? -2.869 8.312 -3.891 1.00 96.69 99 LEU A O 1
ATOM 836 N N . LEU A 1 100 ? -4.761 7.191 -4.377 1.00 97.44 100 LEU A N 1
ATOM 837 C CA . LEU A 1 100 ? -4.497 7.043 -5.803 1.00 97.44 100 LEU A CA 1
ATOM 838 C C . LEU A 1 100 ? -4.469 8.401 -6.512 1.00 97.44 100 LEU A C 1
ATOM 840 O O . LEU A 1 100 ? -3.596 8.625 -7.343 1.00 97.44 100 LEU A O 1
ATOM 844 N N . ASP A 1 101 ? -5.372 9.316 -6.169 1.00 97.88 101 ASP A N 1
ATOM 845 C CA . ASP A 1 101 ? -5.413 10.654 -6.759 1.00 97.88 101 ASP A CA 1
ATOM 846 C C . ASP A 1 101 ? -4.166 11.461 -6.389 1.00 97.88 101 ASP A C 1
ATOM 848 O O . ASP A 1 101 ? -3.547 12.065 -7.259 1.00 97.88 101 ASP A O 1
ATOM 852 N N . ARG A 1 102 ? -3.705 11.374 -5.133 1.00 97.31 102 ARG A N 1
ATOM 853 C CA . ARG A 1 102 ? -2.419 11.967 -4.718 1.00 97.31 102 ARG A CA 1
ATOM 854 C C . ARG A 1 102 ? -1.240 11.385 -5.493 1.00 97.31 102 ARG A C 1
ATOM 856 O O . ARG A 1 102 ? -0.349 12.129 -5.892 1.00 97.31 102 ARG A O 1
ATOM 863 N N . PHE A 1 103 ? -1.229 10.067 -5.694 1.00 96.25 103 PHE A N 1
ATOM 864 C CA . PHE A 1 103 ? -0.194 9.405 -6.483 1.00 96.25 103 PHE A CA 1
ATOM 865 C C . PHE A 1 103 ? -0.207 9.889 -7.935 1.00 96.25 103 PHE A C 1
ATOM 867 O O . PHE A 1 103 ? 0.840 10.260 -8.451 1.00 96.25 103 PHE A O 1
ATOM 874 N N . LYS A 1 104 ? -1.384 9.951 -8.569 1.00 95.94 104 LYS A N 1
ATOM 875 C CA . LYS A 1 104 ? -1.540 10.461 -9.936 1.00 95.94 104 LYS A CA 1
ATOM 876 C C . LYS A 1 104 ? -1.039 11.894 -10.059 1.00 95.94 104 LYS A C 1
ATOM 878 O O . LYS A 1 104 ? -0.286 12.164 -10.979 1.00 95.94 104 LYS A O 1
ATOM 883 N N . SER A 1 105 ? -1.395 12.776 -9.125 1.00 96.25 105 SER A N 1
ATOM 884 C CA . SER A 1 105 ? -0.905 14.158 -9.121 1.00 96.25 105 SER A CA 1
ATOM 885 C C . SER A 1 105 ? 0.619 14.242 -8.983 1.00 96.25 105 SER A C 1
ATOM 887 O O . SER A 1 105 ? 1.241 15.016 -9.702 1.00 96.25 105 SER A O 1
ATOM 889 N N . LYS A 1 106 ? 1.234 13.423 -8.111 1.00 93.88 106 LYS A N 1
ATOM 890 C CA . LYS A 1 106 ? 2.704 13.348 -8.006 1.00 93.88 106 LYS A CA 1
ATOM 891 C C . LYS A 1 106 ? 3.332 12.835 -9.309 1.00 93.88 106 LYS A C 1
ATOM 893 O O . LYS A 1 106 ? 4.344 13.364 -9.749 1.00 93.88 106 LYS A O 1
ATOM 898 N N . LEU A 1 107 ? 2.724 11.822 -9.926 1.00 93.56 107 LEU A N 1
ATOM 899 C CA . LEU A 1 107 ? 3.199 11.226 -11.171 1.00 93.56 107 LEU A CA 1
ATOM 900 C C . LEU A 1 107 ? 3.135 12.218 -12.339 1.00 93.56 107 LEU A C 1
ATOM 902 O O . LEU A 1 107 ? 4.113 12.364 -13.059 1.00 93.56 107 LEU A O 1
ATOM 906 N N . THR A 1 108 ? 2.015 12.926 -12.513 1.00 92.06 108 THR A N 1
ATOM 907 C CA . THR A 1 108 ? 1.878 13.926 -13.583 1.00 92.06 108 THR A CA 1
ATOM 908 C C . THR A 1 108 ? 2.838 15.090 -13.394 1.00 92.06 108 THR A C 1
ATOM 910 O O . THR A 1 108 ? 3.439 15.523 -14.366 1.00 92.06 108 THR A O 1
ATOM 913 N N . GLN A 1 109 ? 3.044 15.541 -12.153 1.00 92.19 109 GLN A N 1
ATOM 914 C CA . GLN A 1 109 ? 4.040 16.568 -11.853 1.00 92.19 109 GLN A CA 1
ATOM 915 C C . GLN A 1 109 ? 5.453 16.114 -12.254 1.00 92.19 109 GLN A C 1
ATOM 917 O O . GLN A 1 109 ? 6.165 16.857 -12.918 1.00 92.19 109 GLN A O 1
ATOM 922 N N . ALA A 1 110 ? 5.841 14.880 -11.914 1.00 88.50 110 ALA A N 1
ATOM 923 C CA . ALA A 1 110 ? 7.148 14.340 -12.293 1.00 88.50 110 ALA A CA 1
ATOM 924 C C . ALA A 1 110 ? 7.324 14.228 -13.822 1.00 88.50 110 ALA A C 1
ATOM 926 O O . ALA A 1 110 ? 8.419 14.453 -14.336 1.00 88.50 110 ALA A O 1
ATOM 927 N N . ILE A 1 111 ? 6.253 13.903 -14.554 1.00 88.06 111 ILE A N 1
ATOM 928 C CA . ILE A 1 111 ? 6.257 13.868 -16.025 1.00 88.06 111 ILE A CA 1
ATOM 929 C C . ILE A 1 111 ? 6.383 15.284 -16.609 1.00 88.06 111 ILE A C 1
ATOM 931 O O . ILE A 1 111 ? 7.131 15.475 -17.555 1.00 88.06 111 ILE A O 1
ATOM 935 N N . GLU A 1 112 ? 5.692 16.284 -16.055 1.00 88.19 112 GLU A N 1
ATOM 936 C CA . GLU A 1 112 ? 5.774 17.678 -16.527 1.00 88.19 112 GLU A CA 1
ATOM 937 C C . GLU A 1 112 ? 7.141 18.323 -16.250 1.00 88.19 112 GLU A C 1
ATOM 939 O O . GLU A 1 112 ? 7.631 19.111 -17.058 1.00 88.19 112 GLU A O 1
ATOM 944 N N . GLU A 1 113 ? 7.764 17.996 -15.116 1.00 85.56 113 GLU A N 1
ATOM 945 C CA . GLU A 1 113 ? 9.091 18.498 -14.741 1.00 85.56 113 GLU A CA 1
ATOM 946 C C . GLU A 1 113 ? 10.222 17.875 -15.576 1.00 85.56 113 GLU A C 1
ATOM 948 O O . GLU A 1 113 ? 11.308 18.452 -15.658 1.00 85.56 113 GLU A O 1
ATOM 953 N N . THR A 1 114 ? 9.981 16.727 -16.219 1.00 77.44 114 THR A N 1
ATOM 954 C CA . THR A 1 114 ? 10.972 16.051 -17.064 1.00 77.44 114 THR A CA 1
ATOM 955 C C . THR A 1 114 ? 10.726 16.366 -18.546 1.00 77.44 114 THR A C 1
ATOM 957 O O . THR A 1 114 ? 9.693 15.994 -19.099 1.00 77.44 114 THR A O 1
ATOM 960 N N . PRO A 1 115 ? 11.641 17.075 -19.235 1.00 73.06 115 PRO A N 1
ATOM 961 C CA . PRO A 1 115 ? 11.438 17.445 -20.633 1.00 73.06 115 PRO A CA 1
ATOM 962 C C . PRO A 1 115 ? 11.374 16.202 -21.539 1.00 73.06 115 PRO A C 1
ATOM 964 O O . PRO A 1 115 ? 12.239 15.333 -21.467 1.00 73.06 115 PRO A O 1
ATOM 967 N N . GLU A 1 116 ? 10.390 16.162 -22.452 1.00 62.53 116 GLU A N 1
ATOM 968 C CA . GLU A 1 116 ? 10.073 15.043 -23.374 1.00 62.53 116 GLU A CA 1
ATOM 969 C C . GLU A 1 116 ? 11.251 14.510 -24.221 1.00 62.53 116 GLU A C 1
ATOM 971 O O . GLU A 1 116 ? 11.118 13.473 -24.869 1.00 62.53 116 GLU A O 1
ATOM 976 N N . ASN A 1 117 ? 12.392 15.205 -24.257 1.00 53.47 117 ASN A N 1
ATOM 977 C CA . ASN A 1 117 ? 13.474 14.961 -25.211 1.00 53.47 117 ASN A CA 1
ATOM 978 C C . ASN A 1 117 ? 14.802 14.500 -24.583 1.00 53.47 117 ASN A C 1
ATOM 980 O O . ASN A 1 117 ? 15.775 14.302 -25.308 1.00 53.47 117 ASN A O 1
ATOM 984 N N . GLU A 1 118 ? 14.862 14.304 -23.264 1.00 53.28 118 GLU A N 1
ATOM 985 C CA . GLU A 1 118 ? 16.023 13.699 -22.607 1.00 53.28 118 GLU A CA 1
ATOM 986 C C . GLU A 1 118 ? 15.720 12.251 -22.222 1.00 53.28 118 GLU A C 1
ATOM 988 O O . GLU A 1 118 ? 15.378 11.924 -21.091 1.00 53.28 118 GLU A O 1
ATOM 993 N N . VAL A 1 119 ? 15.988 11.341 -23.162 1.00 54.12 119 VAL A N 1
ATOM 994 C CA . VAL A 1 119 ? 16.464 9.987 -22.822 1.00 54.12 119 VAL A CA 1
ATOM 995 C C . VAL A 1 119 ? 17.931 10.099 -22.369 1.00 54.12 119 VAL A C 1
ATOM 997 O O . VAL A 1 119 ? 18.811 9.406 -22.873 1.00 54.12 119 VAL A O 1
ATOM 1000 N N . SER A 1 120 ? 18.220 11.072 -21.504 1.00 53.34 120 SER A N 1
ATOM 1001 C CA . SER A 1 120 ? 19.545 11.270 -20.941 1.00 53.34 120 SER A CA 1
ATOM 1002 C C . SER A 1 120 ? 19.635 10.392 -19.708 1.00 53.34 120 SER A C 1
ATOM 1004 O O . SER A 1 120 ? 18.730 10.394 -18.869 1.00 53.34 120 SER A O 1
ATOM 1006 N N . GLU A 1 121 ? 20.702 9.601 -19.628 1.00 54.81 121 GLU A N 1
ATOM 1007 C CA . GLU A 1 121 ? 21.095 8.957 -18.381 1.00 54.81 121 GLU A CA 1
ATOM 1008 C C . GLU A 1 121 ? 21.073 10.033 -17.287 1.00 54.81 121 GLU A C 1
ATOM 1010 O O . GLU A 1 121 ? 21.693 11.084 -17.472 1.00 54.81 121 GLU A O 1
ATOM 1015 N N . PRO A 1 122 ? 20.313 9.852 -16.195 1.00 54.69 122 PRO A N 1
ATOM 1016 C CA . PRO A 1 122 ? 20.228 10.887 -15.182 1.00 54.69 122 PRO A CA 1
ATOM 1017 C C . PRO A 1 122 ? 21.632 11.114 -14.604 1.00 54.69 122 PRO A C 1
ATOM 1019 O O . PRO A 1 122 ? 22.171 10.249 -13.921 1.00 54.69 122 PRO A O 1
ATOM 1022 N N . GLU A 1 123 ? 22.225 12.287 -14.862 1.00 55.94 123 GLU A N 1
ATOM 1023 C CA . GLU A 1 123 ? 23.518 12.716 -14.290 1.00 55.94 123 GLU A CA 1
ATOM 1024 C C . GLU A 1 123 ? 23.467 12.853 -12.754 1.00 55.94 123 GLU A C 1
ATOM 1026 O O . GLU A 1 123 ? 24.488 13.083 -12.103 1.00 55.94 123 GLU A O 1
ATOM 1031 N N . VAL A 1 124 ? 22.280 12.709 -12.157 1.00 57.62 124 VAL A N 1
ATOM 1032 C CA . VAL A 1 124 ? 22.030 12.848 -10.726 1.00 57.62 124 VAL A CA 1
ATOM 1033 C C . VAL A 1 124 ? 21.204 11.656 -10.244 1.00 57.62 124 VAL A C 1
ATOM 1035 O O . VAL A 1 124 ? 20.063 11.484 -10.675 1.00 57.62 124 VAL A O 1
ATOM 1038 N N . ASP A 1 125 ? 21.779 10.859 -9.337 1.00 58.75 125 ASP A N 1
ATOM 1039 C CA . ASP A 1 125 ? 21.152 9.737 -8.613 1.00 58.75 125 ASP A CA 1
ATOM 1040 C C . ASP A 1 125 ? 19.996 10.230 -7.717 1.00 58.75 125 ASP A C 1
ATOM 1042 O O . ASP A 1 125 ? 20.078 10.241 -6.489 1.00 58.75 125 ASP A O 1
ATOM 1046 N N . ASN A 1 126 ? 18.902 10.683 -8.320 1.00 65.44 126 ASN A N 1
ATOM 1047 C CA . ASN A 1 126 ? 17.635 10.833 -7.622 1.00 65.44 126 ASN A CA 1
ATOM 1048 C C . ASN A 1 126 ? 16.791 9.586 -7.894 1.00 65.44 126 ASN A C 1
ATOM 1050 O O . ASN A 1 126 ? 16.413 9.317 -9.036 1.00 65.44 126 ASN A O 1
ATOM 1054 N N . ASP A 1 127 ? 16.409 8.881 -6.824 1.00 74.38 127 ASP A N 1
ATOM 1055 C CA . ASP A 1 127 ? 15.549 7.681 -6.808 1.00 74.38 127 ASP A CA 1
ATOM 1056 C C . ASP A 1 127 ? 14.131 7.897 -7.395 1.00 74.38 127 ASP A C 1
ATOM 1058 O O . ASP A 1 127 ? 13.248 7.048 -7.272 1.00 74.38 127 ASP A O 1
ATOM 1062 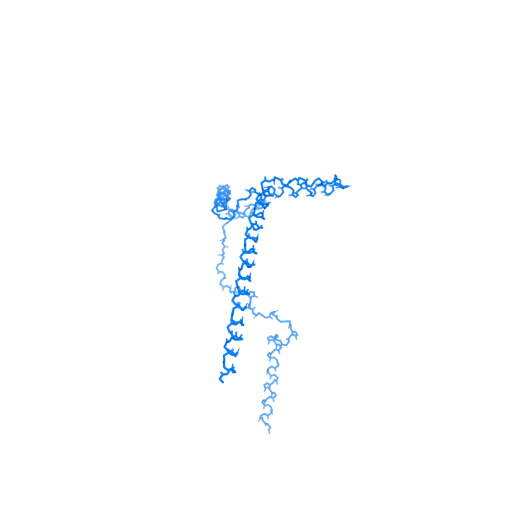N N . GLU A 1 128 ? 13.866 9.048 -8.010 1.00 76.19 128 GLU A N 1
ATOM 1063 C CA . GLU A 1 128 ? 12.573 9.484 -8.534 1.00 76.19 128 GLU A CA 1
ATOM 1064 C C . GLU A 1 128 ? 12.469 9.384 -10.066 1.00 76.19 128 GLU A C 1
ATOM 1066 O O . GLU A 1 128 ? 11.363 9.466 -10.601 1.00 76.19 128 GLU A O 1
ATOM 1071 N N . GLY A 1 129 ? 13.575 9.112 -10.773 1.00 80.38 129 GLY A N 1
ATOM 1072 C CA . GLY A 1 129 ? 13.599 9.015 -12.242 1.00 80.38 129 GLY A CA 1
ATOM 1073 C C . GLY A 1 129 ? 12.699 7.919 -12.837 1.00 80.38 129 GLY A C 1
ATOM 1074 O O . GLY A 1 129 ? 12.292 8.000 -13.992 1.00 80.38 129 GLY A O 1
ATOM 1075 N N . TRP A 1 130 ? 12.310 6.910 -12.051 1.00 88.25 130 TRP A N 1
ATOM 1076 C CA . TRP A 1 130 ? 11.378 5.869 -12.502 1.00 88.25 130 TRP A CA 1
ATOM 1077 C C . TRP A 1 130 ? 9.936 6.372 -12.676 1.00 88.25 130 TRP A C 1
ATOM 1079 O O . TRP A 1 130 ? 9.151 5.703 -13.343 1.00 88.25 130 TRP A O 1
ATOM 1089 N N . MET A 1 131 ? 9.567 7.514 -12.080 1.00 88.12 131 MET A N 1
ATOM 1090 C CA . MET A 1 131 ? 8.210 8.062 -12.198 1.00 88.12 131 MET A CA 1
ATOM 1091 C C . MET A 1 131 ? 7.938 8.640 -13.594 1.00 88.12 131 MET A C 1
ATOM 1093 O O . MET A 1 131 ? 6.809 8.557 -14.067 1.00 88.12 131 MET A O 1
ATOM 1097 N N . SER A 1 132 ? 8.947 9.190 -14.272 1.00 87.12 132 SER A N 1
ATOM 1098 C CA . SER A 1 132 ? 8.815 9.709 -15.642 1.00 87.12 132 SER A CA 1
ATOM 1099 C C . SER A 1 132 ? 9.217 8.696 -16.717 1.00 87.12 132 SER A C 1
ATOM 1101 O O . SER A 1 132 ? 8.845 8.845 -17.881 1.00 87.12 132 SER A O 1
ATOM 1103 N N . HIS A 1 133 ? 9.963 7.652 -16.349 1.00 86.06 133 HIS A N 1
ATOM 1104 C CA . HIS A 1 133 ? 10.479 6.679 -17.304 1.00 86.06 133 HIS A CA 1
ATOM 1105 C C . HIS A 1 133 ? 9.371 5.839 -17.960 1.00 86.06 133 HIS A C 1
ATOM 1107 O O . HIS A 1 133 ? 8.525 5.239 -17.292 1.00 86.06 133 HIS A O 1
ATOM 1113 N N . VAL A 1 134 ? 9.429 5.720 -19.289 1.00 87.44 134 VAL A N 1
ATOM 1114 C CA . VAL A 1 134 ? 8.544 4.851 -20.073 1.00 87.44 134 VAL A CA 1
ATOM 1115 C C . VAL A 1 134 ? 9.249 3.530 -20.354 1.00 87.44 134 VAL A C 1
ATOM 1117 O O . VAL A 1 134 ? 10.313 3.502 -20.965 1.00 87.44 134 VAL A O 1
ATOM 1120 N N . LEU A 1 135 ? 8.626 2.421 -19.951 1.00 86.19 135 LEU A N 1
ATOM 1121 C CA . LEU A 1 135 ? 9.177 1.083 -20.144 1.00 86.19 135 LEU A CA 1
ATOM 1122 C C . LEU A 1 135 ? 9.215 0.713 -21.634 1.00 86.19 135 LEU A C 1
ATOM 1124 O O . LEU A 1 135 ? 8.181 0.445 -22.247 1.00 86.19 135 LEU A O 1
ATOM 1128 N N . GLN A 1 136 ? 10.416 0.674 -22.205 1.00 84.62 136 GLN A N 1
ATOM 1129 C CA . GLN A 1 136 ? 10.659 0.273 -23.587 1.00 84.62 136 GLN A CA 1
ATOM 1130 C C . GLN A 1 136 ? 11.420 -1.051 -23.614 1.00 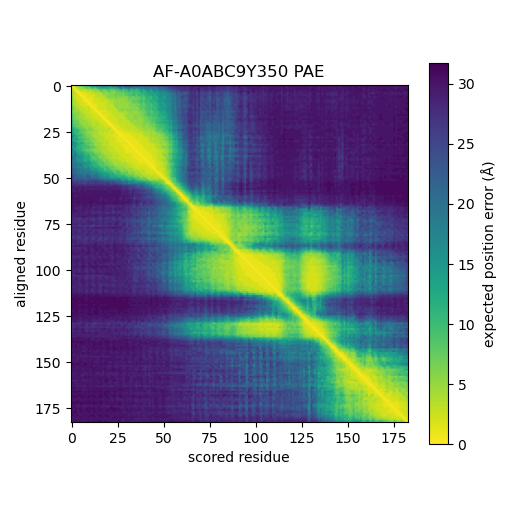84.62 136 GLN A C 1
ATOM 1132 O O . GLN A 1 136 ? 12.481 -1.188 -23.008 1.00 84.62 136 GLN A O 1
ATOM 1137 N N . PHE A 1 137 ? 10.883 -2.033 -24.334 1.00 80.44 137 PHE A N 1
ATOM 1138 C CA . PHE A 1 137 ? 11.566 -3.295 -24.590 1.00 80.44 137 PHE A CA 1
ATOM 1139 C C . PHE A 1 137 ? 11.909 -3.401 -26.070 1.00 80.44 137 PHE A C 1
ATOM 1141 O O . PHE A 1 137 ? 11.075 -3.141 -26.935 1.00 80.44 137 PHE A O 1
ATOM 1148 N N . GLU A 1 138 ? 13.122 -3.854 -26.362 1.00 83.38 138 GLU A N 1
ATOM 1149 C CA . GLU A 1 138 ? 13.425 -4.432 -27.667 1.00 83.38 138 GLU A CA 1
ATOM 1150 C C . GLU A 1 138 ? 12.666 -5.757 -27.792 1.00 83.38 138 GLU A C 1
ATOM 1152 O O . GLU A 1 138 ? 12.674 -6.554 -26.848 1.00 83.38 138 GLU A O 1
ATOM 1157 N N . ASP A 1 139 ? 12.044 -6.019 -28.945 1.00 74.69 139 ASP A N 1
ATOM 1158 C CA . ASP A 1 139 ? 11.340 -7.277 -29.217 1.00 74.69 139 ASP A CA 1
ATOM 1159 C C . ASP A 1 139 ? 12.342 -8.435 -29.370 1.00 74.69 139 ASP A C 1
ATOM 1161 O O . ASP A 1 139 ? 12.686 -8.917 -30.452 1.00 74.69 139 ASP A O 1
ATOM 1165 N N . ARG A 1 140 ? 12.904 -8.855 -28.238 1.00 67.81 140 ARG A N 1
ATOM 1166 C CA . ARG A 1 140 ? 13.744 -10.034 -28.125 1.00 67.81 140 ARG A CA 1
ATOM 1167 C C . ARG A 1 140 ? 12.792 -11.207 -27.964 1.00 67.81 140 ARG A C 1
ATOM 1169 O O . ARG A 1 140 ? 12.505 -11.624 -26.849 1.00 67.81 140 ARG A O 1
ATOM 1176 N N . SER A 1 141 ? 12.388 -11.810 -29.078 1.00 67.19 141 SER A N 1
ATOM 1177 C CA . SER A 1 141 ? 11.602 -13.059 -29.139 1.00 67.19 141 SER A CA 1
ATOM 1178 C C . SER A 1 141 ? 12.283 -14.290 -28.501 1.00 67.19 141 SER A C 1
ATOM 1180 O O . SER A 1 141 ? 11.862 -15.435 -28.693 1.00 67.19 141 SER A O 1
ATOM 1182 N N . ARG A 1 142 ? 13.348 -14.089 -27.714 1.00 66.31 142 ARG A N 1
ATOM 1183 C CA . ARG A 1 142 ? 13.962 -15.124 -26.891 1.00 66.31 142 ARG A CA 1
ATOM 1184 C C . ARG A 1 142 ? 12.941 -15.527 -25.838 1.00 66.31 142 ARG A C 1
ATOM 1186 O O . ARG A 1 142 ? 12.594 -14.735 -24.968 1.00 66.31 142 ARG A O 1
ATOM 1193 N N . LYS A 1 143 ? 12.477 -16.773 -25.920 1.00 67.75 143 LYS A N 1
ATOM 1194 C CA . LYS A 1 143 ? 11.647 -17.389 -24.886 1.00 67.75 143 LYS A CA 1
ATOM 1195 C C . LYS A 1 143 ? 12.407 -17.287 -23.566 1.00 67.75 143 LYS A C 1
ATOM 1197 O O . LYS A 1 143 ? 13.418 -17.964 -23.387 1.00 67.75 143 LYS A O 1
ATOM 1202 N N . VAL A 1 144 ? 11.965 -16.387 -22.692 1.00 73.62 144 VAL A N 1
ATOM 1203 C CA . VAL A 1 144 ? 12.461 -16.321 -21.320 1.00 73.62 144 VAL A CA 1
ATOM 1204 C C . VAL A 1 144 ? 12.197 -17.688 -20.705 1.00 73.62 144 VAL A C 1
ATOM 1206 O O . VAL A 1 144 ? 11.112 -18.249 -20.870 1.00 73.62 144 VAL A O 1
ATOM 1209 N N . LYS A 1 145 ? 13.222 -18.252 -20.072 1.00 70.50 145 LYS A N 1
ATOM 1210 C CA . LYS A 1 145 ? 13.116 -19.538 -19.392 1.00 70.50 145 LYS A CA 1
ATOM 1211 C C . LYS A 1 145 ? 12.140 -19.364 -18.236 1.00 70.50 145 LYS A C 1
ATOM 1213 O O . LYS A 1 145 ? 12.379 -18.562 -17.336 1.00 70.50 145 LYS A O 1
ATOM 1218 N N . ASP A 1 146 ? 11.011 -20.051 -18.321 1.00 75.31 146 ASP A N 1
ATOM 1219 C CA . ASP A 1 146 ? 10.026 -20.068 -17.251 1.00 75.31 146 ASP A CA 1
ATOM 1220 C C . ASP A 1 146 ? 10.651 -20.780 -16.048 1.00 75.31 146 ASP A C 1
ATOM 1222 O O . ASP A 1 146 ? 11.175 -21.885 -16.180 1.00 75.31 146 ASP A O 1
ATOM 1226 N N . ALA A 1 147 ? 10.598 -20.149 -14.876 1.00 75.31 147 ALA A N 1
ATOM 1227 C CA . ALA A 1 147 ? 11.143 -20.707 -13.641 1.00 75.31 147 ALA A CA 1
ATOM 1228 C C . ALA A 1 147 ? 10.502 -22.056 -13.255 1.00 75.31 147 ALA A C 1
ATOM 1230 O O . ALA A 1 147 ? 11.064 -22.802 -12.456 1.00 75.31 147 ALA A O 1
ATOM 1231 N N . SER A 1 148 ? 9.328 -22.373 -13.806 1.00 77.81 148 SER A N 1
ATOM 1232 C CA . SER A 1 148 ? 8.644 -23.652 -13.614 1.00 77.81 148 SER A CA 1
ATOM 1233 C C . SER A 1 148 ? 9.069 -24.749 -14.599 1.00 77.81 148 SER A C 1
ATOM 1235 O O . SER A 1 148 ? 8.758 -25.923 -14.375 1.00 77.81 148 SER A O 1
ATOM 1237 N N . MET A 1 149 ? 9.779 -24.408 -15.680 1.00 76.31 149 MET A N 1
ATOM 1238 C CA . MET A 1 149 ? 10.252 -25.383 -16.659 1.00 76.31 149 MET A CA 1
ATOM 1239 C C . MET A 1 149 ? 11.565 -26.023 -16.207 1.00 76.31 149 MET A C 1
ATOM 1241 O O . MET A 1 149 ? 12.480 -25.360 -15.728 1.00 76.31 149 MET A O 1
ATOM 1245 N N . GLN A 1 150 ? 11.652 -27.348 -16.360 1.00 75.88 150 GLN A N 1
ATOM 1246 C CA . GLN A 1 150 ? 12.880 -28.077 -16.060 1.00 75.88 150 GLN A CA 1
ATOM 1247 C C . GLN A 1 150 ? 13.907 -27.857 -17.175 1.00 75.88 150 GLN A C 1
ATOM 1249 O O . GLN A 1 150 ? 13.775 -28.405 -18.269 1.00 75.88 150 GLN A O 1
ATOM 1254 N N . ASP A 1 151 ? 14.935 -27.081 -16.861 1.00 77.19 151 ASP A N 1
ATOM 1255 C CA . ASP A 1 151 ? 16.076 -26.767 -17.712 1.00 77.19 151 ASP A CA 1
ATOM 1256 C C . ASP A 1 151 ? 17.291 -27.682 -17.476 1.00 77.19 151 ASP A C 1
ATOM 1258 O O . ASP A 1 151 ? 17.305 -28.526 -16.576 1.00 77.19 151 ASP A O 1
ATOM 1262 N N . GLU A 1 152 ? 18.334 -27.481 -18.288 1.00 72.88 152 GLU A N 1
ATOM 1263 C CA . GLU A 1 152 ? 19.617 -28.205 -18.267 1.00 72.88 152 GLU A CA 1
ATOM 1264 C C . GLU A 1 152 ? 20.324 -28.185 -16.899 1.00 72.88 152 GLU A C 1
ATOM 1266 O O . GLU A 1 152 ? 21.019 -29.147 -16.569 1.00 72.88 152 GLU A O 1
ATOM 1271 N N . ASP A 1 153 ? 20.053 -27.167 -16.076 1.00 79.12 153 ASP A N 1
ATOM 1272 C CA . ASP A 1 153 ? 20.613 -26.995 -14.728 1.00 79.12 153 ASP A CA 1
ATOM 1273 C C . ASP A 1 153 ? 19.655 -27.434 -13.603 1.00 79.12 153 ASP A C 1
ATOM 1275 O O . ASP A 1 153 ? 19.958 -27.270 -12.424 1.00 79.12 153 ASP A O 1
ATOM 1279 N N . THR A 1 154 ? 18.494 -28.018 -13.932 1.00 85.38 154 THR A N 1
ATOM 1280 C CA . THR A 1 154 ? 17.513 -28.479 -12.920 1.00 85.38 154 THR A CA 1
ATOM 1281 C C . THR A 1 154 ? 18.079 -29.567 -12.013 1.00 85.38 154 THR A C 1
ATOM 1283 O O . THR A 1 154 ? 17.651 -29.725 -10.871 1.00 85.38 154 THR A O 1
ATOM 1286 N N . PHE A 1 155 ? 19.024 -30.347 -12.530 1.00 85.62 155 PHE A N 1
ATOM 1287 C CA . PHE A 1 155 ? 19.647 -31.452 -11.822 1.00 85.62 155 PHE A CA 1
ATOM 1288 C C . PHE A 1 155 ? 21.164 -31.330 -11.931 1.00 85.62 155 PHE A C 1
ATOM 1290 O O . PHE A 1 155 ? 21.693 -31.134 -13.026 1.00 85.62 155 PHE A O 1
ATOM 1297 N N . GLU A 1 156 ? 21.873 -31.519 -10.818 1.00 88.25 156 GLU A N 1
ATOM 1298 C CA . GLU A 1 156 ? 23.337 -31.523 -10.803 1.00 88.25 156 GLU A CA 1
ATOM 1299 C C . GLU A 1 156 ? 23.903 -32.546 -11.800 1.00 88.25 156 GLU A C 1
ATOM 1301 O O . GLU A 1 156 ? 23.283 -33.570 -12.090 1.00 88.25 156 GLU A O 1
ATOM 1306 N N . ILE A 1 157 ? 25.113 -32.319 -12.315 1.00 84.38 157 ILE A N 1
ATOM 1307 C CA . ILE A 1 157 ? 25.725 -33.187 -13.342 1.00 84.38 157 ILE A CA 1
ATOM 1308 C C . ILE A 1 157 ? 25.874 -34.659 -12.914 1.00 84.38 157 ILE A C 1
ATOM 1310 O O . ILE A 1 157 ? 25.969 -35.549 -13.761 1.00 84.38 157 ILE A O 1
ATOM 1314 N N . TYR A 1 158 ? 25.880 -34.929 -11.606 1.00 84.44 158 TYR A N 1
ATOM 1315 C CA . TYR A 1 158 ? 25.953 -36.275 -11.036 1.00 84.44 158 TYR A CA 1
ATOM 1316 C C . TYR A 1 158 ? 24.578 -36.871 -10.700 1.00 84.44 158 TYR A C 1
ATOM 1318 O O . TYR A 1 158 ? 24.484 -38.065 -10.397 1.00 84.44 158 TYR A O 1
ATOM 1326 N N . ASP A 1 159 ? 23.504 -36.084 -10.788 1.00 88.56 159 ASP A N 1
ATOM 1327 C CA . ASP A 1 159 ? 22.148 -36.536 -10.508 1.00 88.56 159 ASP A CA 1
ATOM 1328 C C . ASP A 1 159 ? 21.701 -37.553 -11.581 1.00 88.56 159 ASP A C 1
ATOM 1330 O O . ASP A 1 159 ? 21.873 -37.331 -12.787 1.00 88.56 159 ASP A O 1
ATOM 1334 N N . PRO A 1 160 ? 21.109 -38.695 -11.187 1.00 84.06 160 PRO A N 1
ATOM 1335 C CA . PRO A 1 160 ? 20.554 -39.681 -12.112 1.00 84.06 160 PRO A CA 1
ATOM 1336 C C . PRO A 1 160 ? 19.474 -39.181 -13.079 1.00 84.06 160 PRO A C 1
ATOM 1338 O O . PRO A 1 160 ? 19.203 -39.868 -14.068 1.00 84.06 160 PRO A O 1
ATOM 1341 N N . ARG A 1 161 ? 18.825 -38.059 -12.771 1.00 81.50 161 ARG A N 1
ATOM 1342 C CA . ARG A 1 161 ? 17.780 -37.418 -13.575 1.00 81.50 161 ARG A CA 1
ATOM 1343 C C . ARG A 1 161 ? 18.345 -36.378 -14.532 1.00 81.50 161 ARG A C 1
ATOM 1345 O O . ARG A 1 161 ? 17.615 -35.946 -15.422 1.00 81.50 161 ARG A O 1
ATOM 1352 N N . ASN A 1 162 ? 19.623 -36.018 -14.395 1.00 88.19 162 ASN A N 1
ATOM 1353 C CA . ASN A 1 162 ? 20.272 -35.115 -15.329 1.00 88.19 162 ASN A CA 1
ATOM 1354 C C . ASN A 1 162 ? 20.177 -35.697 -16.758 1.00 88.19 162 ASN A C 1
ATOM 1356 O O . ASN A 1 162 ? 20.507 -36.874 -16.963 1.00 88.19 162 ASN A O 1
ATOM 1360 N N . PRO A 1 163 ? 19.736 -34.910 -17.758 1.00 86.44 163 PRO A N 1
ATOM 1361 C CA . PRO A 1 163 ? 19.591 -35.371 -19.139 1.00 86.44 163 PRO A CA 1
ATOM 1362 C C . PRO A 1 163 ? 20.827 -36.093 -19.693 1.00 86.44 163 PRO A C 1
ATOM 1364 O O . PRO A 1 163 ? 20.699 -37.085 -20.417 1.00 86.44 163 PRO A O 1
ATOM 1367 N N . VAL A 1 164 ? 22.027 -35.644 -19.313 1.00 82.38 164 VAL A N 1
ATOM 1368 C CA . VAL A 1 164 ? 23.301 -36.237 -19.734 1.00 82.38 164 VAL A CA 1
ATOM 1369 C C . VAL A 1 164 ? 23.476 -37.642 -19.151 1.00 82.38 164 VAL A C 1
ATOM 1371 O O . VAL A 1 164 ? 23.786 -38.592 -19.877 1.00 82.38 164 VAL A O 1
ATOM 1374 N N . THR A 1 165 ? 23.238 -37.815 -17.847 1.00 83.56 165 THR A N 1
ATOM 1375 C CA . THR A 1 165 ? 23.384 -39.122 -17.188 1.00 83.56 165 THR A CA 1
ATOM 1376 C C . THR A 1 165 ? 22.272 -40.084 -17.605 1.00 83.56 165 THR A C 1
ATOM 1378 O O . THR A 1 165 ? 22.535 -41.280 -17.774 1.00 83.56 165 THR A O 1
ATOM 1381 N N . LYS A 1 166 ? 21.054 -39.577 -17.843 1.00 84.06 166 LYS A N 1
ATOM 1382 C CA . LYS A 1 166 ? 19.924 -40.343 -18.378 1.00 84.06 166 LYS A CA 1
ATOM 1383 C C . LYS A 1 166 ? 20.252 -40.935 -19.749 1.00 84.06 166 LYS A C 1
ATOM 1385 O O . LYS A 1 166 ? 20.125 -42.149 -19.915 1.00 84.06 166 LYS A O 1
ATOM 1390 N N . ARG A 1 167 ? 20.764 -40.122 -20.683 1.00 82.25 167 ARG A N 1
ATOM 1391 C CA . ARG A 1 167 ? 21.158 -40.569 -22.033 1.00 82.25 167 ARG A CA 1
ATOM 1392 C C . ARG A 1 167 ? 22.177 -41.709 -21.973 1.00 82.25 167 ARG A C 1
ATOM 1394 O O . ARG A 1 167 ? 21.929 -42.785 -22.513 1.00 82.25 167 ARG A O 1
ATOM 1401 N N . ARG A 1 168 ? 23.261 -41.533 -21.205 1.00 83.19 168 ARG A N 1
ATOM 1402 C CA . ARG A 1 168 ? 24.322 -42.549 -21.059 1.00 83.19 168 ARG A CA 1
ATOM 1403 C C . ARG A 1 168 ? 23.800 -43.879 -20.497 1.00 83.19 168 ARG A C 1
ATOM 1405 O O . ARG A 1 168 ? 24.235 -44.957 -20.910 1.00 83.19 168 ARG A O 1
ATOM 1412 N N . ARG A 1 169 ? 22.862 -43.826 -19.541 1.00 85.06 169 ARG A N 1
ATOM 1413 C CA . ARG A 1 169 ? 22.232 -45.021 -18.945 1.00 85.06 169 ARG A CA 1
ATOM 1414 C C . ARG A 1 169 ? 21.303 -45.730 -19.924 1.00 85.06 169 ARG A C 1
ATOM 1416 O O . ARG A 1 169 ? 21.323 -46.958 -19.982 1.00 85.06 169 ARG A O 1
ATOM 1423 N N . GLU A 1 170 ? 20.471 -44.988 -20.649 1.00 85.94 170 GLU A N 1
ATOM 1424 C CA . GLU A 1 170 ? 19.533 -45.555 -21.624 1.00 85.94 170 GLU A CA 1
ATOM 1425 C C . GLU A 1 170 ? 20.268 -46.202 -22.800 1.00 85.94 170 GLU A C 1
ATOM 1427 O O . GLU A 1 170 ? 19.933 -47.325 -23.174 1.00 85.94 170 GLU A O 1
ATOM 1432 N N . GLU A 1 171 ? 21.333 -45.575 -23.299 1.00 85.75 171 GLU A N 1
ATOM 1433 C CA . GLU A 1 171 ? 22.209 -46.149 -24.326 1.00 85.75 171 GLU A CA 1
ATOM 1434 C C . GLU A 1 171 ? 22.879 -47.440 -23.842 1.00 85.75 171 GLU A C 1
ATOM 1436 O O . GLU A 1 171 ? 22.815 -48.462 -24.524 1.00 85.75 171 GLU A O 1
ATOM 1441 N N . SER A 1 172 ? 23.426 -47.449 -22.621 1.00 86.56 172 SER A N 1
ATOM 1442 C CA . SER A 1 172 ? 24.025 -48.657 -22.032 1.00 86.56 172 SER A CA 1
ATOM 1443 C C . SER A 1 172 ? 23.008 -49.798 -21.898 1.00 86.56 172 SER A C 1
ATOM 1445 O O . SER A 1 172 ? 23.311 -50.956 -22.194 1.00 86.56 172 SER A O 1
ATOM 1447 N N . LYS A 1 173 ? 21.769 -49.483 -21.491 1.00 87.75 173 LYS A N 1
ATOM 1448 C CA . LYS A 1 173 ? 20.665 -50.456 -21.425 1.00 87.75 173 LYS A CA 1
ATOM 1449 C C . LYS A 1 173 ? 20.263 -50.953 -22.812 1.00 87.75 173 LYS A C 1
ATOM 1451 O O . LYS A 1 173 ? 19.981 -52.140 -22.956 1.00 87.75 173 LYS A O 1
ATOM 1456 N N . LYS A 1 174 ? 20.236 -50.075 -23.817 1.00 89.69 174 LYS A N 1
ATOM 1457 C CA . LYS A 1 174 ? 19.921 -50.429 -25.205 1.00 89.69 174 LYS A CA 1
ATOM 1458 C C . LYS A 1 174 ? 20.963 -51.395 -25.769 1.00 89.69 174 LYS A C 1
ATOM 1460 O O . LYS A 1 174 ? 20.585 -52.457 -26.251 1.00 89.69 174 LYS A O 1
ATOM 1465 N N . ILE A 1 175 ? 22.250 -51.089 -25.597 1.00 88.31 175 ILE A N 1
ATOM 1466 C CA . ILE A 1 175 ? 23.366 -51.953 -26.015 1.00 88.31 175 ILE A CA 1
ATOM 1467 C C . ILE A 1 175 ? 23.286 -53.322 -25.320 1.00 88.31 175 ILE A C 1
ATOM 1469 O O . ILE A 1 175 ? 23.446 -54.362 -25.957 1.00 88.31 175 ILE A O 1
ATOM 1473 N N . MET A 1 176 ? 22.998 -53.348 -24.013 1.00 86.56 176 MET A N 1
ATOM 1474 C CA . MET A 1 176 ? 22.867 -54.605 -23.267 1.00 86.56 176 MET A CA 1
ATOM 1475 C C . MET A 1 176 ? 21.677 -55.450 -23.750 1.00 86.56 176 MET A C 1
ATOM 1477 O O . MET A 1 176 ? 21.803 -56.670 -23.855 1.00 86.56 176 MET A O 1
ATOM 1481 N N . ARG A 1 177 ? 20.535 -54.819 -24.056 1.00 90.19 177 ARG A N 1
ATOM 1482 C CA . ARG A 1 177 ? 19.353 -55.502 -24.604 1.00 90.19 177 ARG A CA 1
ATOM 1483 C C . ARG A 1 177 ? 19.636 -56.093 -25.981 1.00 90.19 177 ARG A C 1
ATOM 1485 O O . ARG A 1 177 ? 19.385 -57.276 -26.168 1.00 90.19 177 ARG A O 1
ATOM 1492 N N . GLU A 1 178 ? 20.239 -55.323 -26.884 1.00 90.56 178 GLU A N 1
ATOM 1493 C CA . GLU A 1 178 ? 20.583 -55.798 -28.230 1.00 90.56 178 GLU A CA 1
ATOM 1494 C C . GLU A 1 178 ? 21.558 -56.987 -28.179 1.00 90.56 178 GLU A C 1
ATOM 1496 O O . GLU A 1 178 ? 21.391 -57.980 -28.884 1.00 90.56 178 GLU A O 1
ATOM 1501 N N . LYS A 1 179 ? 22.550 -56.947 -27.280 1.00 90.88 179 LYS A N 1
ATOM 1502 C CA . LYS A 1 179 ? 23.480 -58.069 -27.085 1.00 90.88 179 LYS A CA 1
ATOM 1503 C C . LYS A 1 179 ? 22.796 -59.326 -26.537 1.00 90.88 179 LYS A C 1
ATOM 1505 O O . LYS A 1 179 ? 23.252 -60.429 -26.829 1.00 90.88 179 LYS A O 1
ATOM 1510 N N . LYS A 1 180 ? 21.749 -59.170 -25.720 1.00 89.94 180 LYS A N 1
ATOM 1511 C CA . LYS A 1 180 ? 20.961 -60.290 -25.190 1.00 89.94 180 LYS A CA 1
ATOM 1512 C C . LYS A 1 180 ? 20.059 -60.900 -26.262 1.00 89.94 180 LYS A C 1
ATOM 1514 O O . LYS A 1 180 ? 19.898 -62.105 -26.266 1.00 89.94 180 LYS A O 1
ATOM 1519 N N . GLU A 1 181 ? 19.500 -60.083 -27.146 1.00 87.56 181 GLU A N 1
ATOM 1520 C CA . GLU A 1 181 ? 18.622 -60.527 -28.236 1.00 87.56 181 GLU A CA 1
ATOM 1521 C C . GLU A 1 181 ? 19.384 -61.235 -29.369 1.00 87.56 181 GLU A C 1
ATOM 1523 O O . GLU A 1 181 ? 18.830 -62.079 -30.062 1.00 87.56 181 GLU A O 1
ATOM 1528 N N . ARG A 1 182 ? 20.681 -60.941 -29.529 1.00 80.50 182 ARG A N 1
ATOM 1529 C CA . ARG A 1 182 ? 21.575 -61.628 -30.479 1.00 80.50 182 ARG A CA 1
ATOM 1530 C C . ARG A 1 182 ? 22.126 -62.980 -29.989 1.00 80.50 182 ARG A C 1
ATOM 1532 O O . ARG A 1 182 ? 22.894 -63.593 -30.728 1.00 80.50 182 ARG A O 1
ATOM 1539 N N . ARG A 1 183 ? 21.834 -63.402 -28.755 1.00 68.50 183 ARG A N 1
ATOM 1540 C CA . ARG A 1 183 ? 22.279 -64.681 -28.170 1.00 68.50 183 ARG A CA 1
ATOM 1541 C C . ARG A 1 183 ? 21.120 -65.655 -28.077 1.00 68.50 183 ARG A C 1
ATOM 1543 O O . ARG A 1 183 ? 21.386 -66.848 -28.320 1.00 68.50 183 ARG A O 1
#

Sequence (183 aa):
MDNQLVKKHRMMSSINKFKTQMITESEELRKEARQLKRELLEAKQKKEERALKPKEKEEEEPPPNSVVEEYLQEKRKYEDKRKQQPKKGVSREDQTLALLDRFKSKLTQAIEETPENEVSEPEVDNDEGWMSHVLQFEDRSRKVKDASMQDEDTFEIYDPRNPVTKRRREESKKIMREKKERR